Protein AF-A0A936HU11-F1 (afdb_monomer)

Secondary structure (DSSP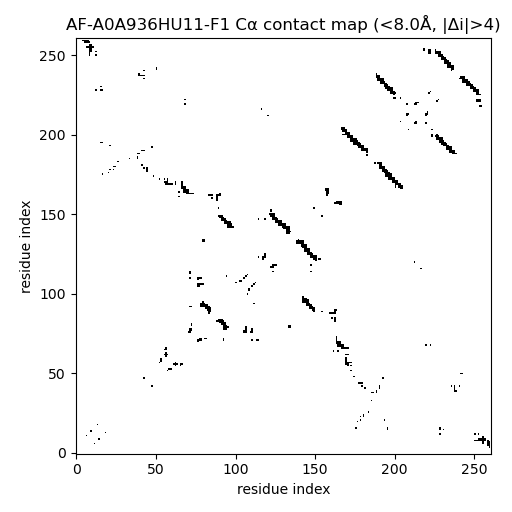, 8-state):
--------HHHHHHHHHHS--PPP------------S--PPPPPHHHHHHHHHHHTTTT-SS--GGGEEE-BTBTTS--SEE--EETTEE-EEEEESSS---TT-HIIIIIHHHHHHHHHTTSEEEEEEEEEEP-GGGTT-EEEEEEEEE-GGGGGGEETTEEEEEE--S-EEEEEEEEEEEPS-TT--EEEEEEEEEEE-SS--GGGG-HHHHHH-HHHHHHHHH-EEEEEEEEEETTTTEEEEEEEEEEETTHHHHHT-

Radius of gyration: 22.93 Å; Cα contacts (8 Å, |Δi|>4): 463; chains: 1; bounding box: 61×42×70 Å

Foldseek 3Di:
DDDPQDLPQQVVVVCLLPPPADPAPPDDDDDDDDDPPDQFDFDDPVLVVVQVCVLQQAPHPDRDQSQFPFAAVPPQRDAQDWPFDLVQTWGKGKHFPPDDDDPPPSNVPPNVVVLVLCVVVLQKDWDWDWQDAGDDVRHPDGGIIIMITGHPVCGVQADRRHNRTRGQPHKDKDWSHKDKHDDPDSPAQKIKMKTKIFIARPDGDPVLVPPVCLVRPVSSVQCHPGNKIKIKMFMARSVVRHTDDIDMDIDRSCPSVVSRD

Sequence (261 aa):
MRVARGGGGWAEYESILKSRPIPPHISQRMPGGIHEQDSLPPPSIDEIKGLLQAQHGVGKADPGPLSCLYLPGAEKLPVDKKLFSQNPPRYSVAVFTNKDRTNHDVVAMKTIPLLNLLEELGILTKSIRTEVPGEGRDSGKMFDALVYTLAPGYLDRTHSRYPYCFSLGEPSVEFIDIQIGEHVQPSYQRSTFRYKLKLTFSNPPSWMRDPLLISRWDELRGVLAHGKACIGQSDFDRKIREERNGRGACRWAFDSYYENR

Mean predicted aligned error: 9.93 Å

Nearest PDB structures (foldseek):
  4wwu-assembly1_C  TM=5.163E-01  e=3.223E-01  Saccharomyces cerevisiae S288C
  6ozh-assembly2_D  TM=4.744E-01  e=2.855E+00  Ciona intestinalis
  4n6o-assembly1_B  TM=4.391E-01  e=4.637E+00  Homo sapiens

pLDDT: mean 80.4, std 18.82, range [25.95, 98.44]

Solvent-accessible surface area (backbone atoms only — not comparable to full-atom values): 15209 Å² total; per-residue (Å²): 134,87,78,86,72,53,70,44,34,45,59,45,38,49,40,64,73,65,45,70,77,79,76,79,83,76,76,82,83,79,95,74,90,76,84,93,75,84,75,71,68,79,85,51,73,66,57,53,49,52,51,52,36,54,73,67,15,37,98,39,98,73,41,59,82,90,39,40,53,70,38,74,59,36,90,95,28,50,53,74,37,75,56,62,41,74,87,70,53,35,44,30,37,31,41,56,72,79,58,92,75,59,101,78,37,58,39,69,75,51,30,49,60,51,52,52,51,36,33,77,70,57,50,27,41,79,46,82,43,71,72,44,72,42,55,80,97,40,50,93,41,68,32,40,24,46,35,41,28,57,19,84,95,42,59,86,55,35,37,84,89,40,43,44,21,34,56,37,48,54,42,43,80,46,80,76,45,77,46,76,46,81,60,96,47,82,87,53,64,47,35,38,37,38,41,32,34,35,39,38,41,88,58,46,52,73,76,74,67,35,66,69,55,38,73,74,35,61,68,61,34,32,44,66,76,58,17,29,42,35,43,36,40,29,34,32,34,48,84,81,72,42,82,39,87,64,51,70,55,72,44,51,37,47,64,15,66,68,62,59,110

Structure (mmCIF, N/CA/C/O backbone):
data_AF-A0A936HU11-F1
#
_entry.id   AF-A0A936HU11-F1
#
loop_
_atom_site.group_PDB
_atom_site.id
_atom_site.type_symbol
_atom_site.label_atom_id
_atom_site.label_alt_id
_atom_site.label_comp_id
_atom_site.label_asym_id
_atom_site.label_entity_id
_atom_site.label_seq_id
_atom_site.pdbx_PDB_ins_code
_atom_site.Cartn_x
_atom_site.Cartn_y
_atom_site.Cartn_z
_atom_site.occupancy
_atom_site.B_iso_or_equiv
_atom_site.auth_seq_id
_atom_site.auth_comp_id
_atom_site.auth_asym_id
_atom_site.auth_atom_id
_atom_site.pdbx_PDB_model_num
ATOM 1 N N . MET A 1 1 ? -33.722 -1.504 -12.910 1.00 30.48 1 MET A N 1
ATOM 2 C CA . MET A 1 1 ? -32.602 -0.857 -13.632 1.00 30.48 1 MET A CA 1
ATOM 3 C C . MET A 1 1 ? -31.307 -1.557 -13.248 1.00 30.48 1 MET A C 1
ATOM 5 O O . MET A 1 1 ? -31.014 -1.643 -12.064 1.00 30.48 1 MET A O 1
ATOM 9 N N . ARG A 1 2 ? -30.591 -2.140 -14.220 1.00 25.95 2 ARG A N 1
ATOM 10 C CA . ARG A 1 2 ? -29.307 -2.827 -13.999 1.00 25.95 2 ARG A CA 1
ATOM 11 C C . ARG A 1 2 ? -28.211 -1.780 -13.804 1.00 25.95 2 ARG A C 1
ATOM 13 O O . ARG A 1 2 ? -27.920 -1.033 -14.730 1.00 25.95 2 ARG A O 1
ATOM 20 N N . VAL A 1 3 ? -27.624 -1.735 -12.614 1.00 26.14 3 VAL A N 1
ATOM 21 C CA . VAL A 1 3 ? -26.405 -0.965 -12.350 1.00 26.14 3 VAL A CA 1
ATOM 22 C C . VAL A 1 3 ? -25.233 -1.755 -12.928 1.00 26.14 3 VAL A C 1
ATOM 24 O O . VAL A 1 3 ? -25.033 -2.915 -12.567 1.00 26.14 3 VAL A O 1
ATOM 27 N N . ALA A 1 4 ? -24.490 -1.147 -13.851 1.00 27.48 4 ALA A N 1
ATOM 28 C CA . ALA A 1 4 ? -23.223 -1.677 -14.336 1.00 27.48 4 ALA A CA 1
ATOM 29 C C . ALA A 1 4 ? -22.232 -1.723 -13.160 1.00 27.48 4 ALA A C 1
ATOM 31 O O . ALA A 1 4 ? -21.773 -0.684 -12.689 1.00 27.48 4 ALA A O 1
ATOM 32 N N . ARG A 1 5 ? -21.954 -2.925 -12.643 1.00 33.44 5 ARG A N 1
ATOM 33 C CA . ARG A 1 5 ? -20.903 -3.157 -11.645 1.00 33.44 5 ARG A CA 1
ATOM 34 C C . ARG A 1 5 ? -19.553 -3.159 -12.363 1.00 33.44 5 ARG A C 1
ATOM 36 O O . ARG A 1 5 ? -19.379 -3.862 -13.358 1.00 33.44 5 ARG A O 1
ATOM 43 N N . GLY A 1 6 ? -18.651 -2.296 -11.905 1.00 36.41 6 GLY A N 1
ATOM 44 C CA . GLY A 1 6 ? -17.354 -2.043 -12.516 1.00 36.41 6 GLY A CA 1
ATOM 45 C C . GLY A 1 6 ? -16.393 -3.210 -12.340 1.00 36.41 6 GLY A C 1
ATOM 46 O O . GLY A 1 6 ? -15.693 -3.285 -11.337 1.00 36.41 6 GLY A O 1
ATOM 47 N N . GLY A 1 7 ? -16.293 -4.050 -13.373 1.00 32.94 7 GLY A N 1
ATOM 48 C CA . GLY A 1 7 ? -15.309 -5.125 -13.556 1.00 32.94 7 GLY A CA 1
ATOM 49 C C . GLY A 1 7 ? -13.846 -4.666 -13.651 1.00 32.94 7 GLY A C 1
ATOM 50 O O . GLY A 1 7 ? -13.124 -5.190 -14.486 1.00 32.94 7 GLY A O 1
ATOM 51 N N . GLY A 1 8 ? -13.425 -3.668 -12.866 1.00 43.38 8 GLY A N 1
ATOM 52 C CA . GLY A 1 8 ? -12.206 -2.876 -13.037 1.00 43.38 8 GLY A CA 1
ATOM 53 C C . GLY A 1 8 ? -10.915 -3.673 -12.903 1.00 43.38 8 GLY A C 1
ATOM 54 O O . GLY A 1 8 ? -10.423 -4.218 -13.874 1.00 43.38 8 GLY A O 1
ATOM 55 N N . GLY A 1 9 ? -10.302 -3.753 -11.730 1.00 48.66 9 GLY A N 1
ATOM 56 C CA . GLY A 1 9 ? -8.859 -4.043 -11.708 1.00 48.66 9 GLY A CA 1
ATOM 57 C C . GLY A 1 9 ? -8.347 -5.467 -12.088 1.00 48.66 9 GLY A C 1
ATOM 58 O O . GLY A 1 9 ? -7.150 -5.560 -12.253 1.00 48.66 9 GLY A O 1
ATOM 59 N N . TRP A 1 10 ? -9.126 -6.573 -12.193 1.00 50.22 10 TRP A N 1
ATOM 60 C CA . TRP A 1 10 ? -8.602 -7.934 -12.519 1.00 50.22 10 TRP A CA 1
ATOM 61 C C . TRP A 1 10 ? -8.689 -8.082 -14.016 1.00 50.22 10 TRP A C 1
ATOM 63 O O . TRP A 1 10 ? -7.715 -8.456 -14.645 1.00 50.22 10 TRP A O 1
ATOM 73 N N . ALA A 1 11 ? -9.828 -7.698 -14.597 1.00 55.94 11 ALA A N 1
ATOM 74 C CA . ALA A 1 11 ? -9.941 -7.542 -16.034 1.00 55.94 11 ALA A CA 1
ATOM 75 C C . ALA A 1 11 ? -9.020 -6.422 -16.541 1.00 55.94 11 ALA A C 1
ATOM 77 O O . ALA A 1 11 ? -8.460 -6.569 -17.614 1.00 55.94 11 ALA A O 1
ATOM 78 N N . GLU A 1 12 ? -8.799 -5.346 -15.780 1.00 57.66 12 GLU A N 1
ATOM 79 C CA . GLU A 1 12 ? -7.833 -4.292 -16.110 1.00 57.66 12 GLU A CA 1
ATOM 80 C C . GLU A 1 12 ? -6.389 -4.742 -15.856 1.00 57.66 12 GLU A C 1
ATOM 82 O O . GLU A 1 12 ? -5.540 -4.430 -16.673 1.00 57.66 12 GLU A O 1
ATOM 87 N N . TYR A 1 13 ? -6.087 -5.524 -14.812 1.00 62.88 13 TYR A N 1
ATOM 88 C CA . TYR A 1 13 ? -4.773 -6.157 -14.605 1.00 62.88 13 TYR A CA 1
ATOM 89 C C . TYR A 1 13 ? -4.449 -7.125 -15.742 1.00 62.88 13 TYR A C 1
ATOM 91 O O . TYR A 1 13 ? -3.426 -6.984 -16.406 1.00 62.88 13 TYR A O 1
ATOM 99 N N . GLU A 1 14 ? -5.360 -8.052 -16.031 1.00 64.88 14 GLU A N 1
ATOM 100 C CA . GLU A 1 14 ? -5.285 -8.963 -17.169 1.00 64.88 14 GLU A CA 1
ATOM 101 C C . GLU A 1 14 ? -5.238 -8.185 -18.481 1.00 64.88 14 GLU A C 1
ATOM 103 O O . GLU A 1 14 ? -4.472 -8.548 -19.356 1.00 64.88 14 GLU A O 1
ATOM 108 N N . SER A 1 15 ? -5.975 -7.083 -18.627 1.00 64.00 15 SER A N 1
ATOM 109 C CA . SER A 1 15 ? -5.881 -6.202 -19.794 1.00 64.00 15 SER A CA 1
ATOM 110 C C . SER A 1 15 ? -4.546 -5.467 -19.842 1.00 64.00 15 SER A C 1
ATOM 112 O O . SER A 1 15 ? -4.042 -5.231 -20.928 1.00 64.00 15 SER A O 1
ATOM 114 N N . ILE A 1 16 ? -3.929 -5.091 -18.726 1.00 64.31 16 ILE A N 1
ATOM 115 C CA . ILE A 1 16 ? -2.594 -4.485 -18.717 1.00 64.31 16 ILE A CA 1
ATOM 116 C C . ILE A 1 16 ? -1.584 -5.533 -19.191 1.00 64.31 16 ILE A C 1
ATOM 118 O O . ILE A 1 16 ? -0.814 -5.241 -20.102 1.00 64.31 16 ILE A O 1
ATOM 122 N N . LEU A 1 17 ? -1.658 -6.762 -18.672 1.00 64.62 17 LEU A N 1
ATOM 123 C CA . LEU A 1 17 ? -0.771 -7.864 -19.052 1.00 64.62 17 LEU A CA 1
ATOM 124 C C . LEU A 1 17 ? -1.006 -8.380 -20.483 1.00 64.62 17 LEU A C 1
ATOM 126 O O . LEU A 1 17 ? -0.048 -8.674 -21.189 1.00 64.62 17 LEU A O 1
ATOM 130 N N . LYS A 1 18 ? -2.266 -8.476 -20.924 1.00 66.62 18 LYS A N 1
ATOM 131 C CA . LYS A 1 18 ? -2.690 -9.014 -22.234 1.00 66.62 18 LYS A CA 1
ATOM 132 C C . LYS A 1 18 ? -2.903 -7.945 -23.297 1.00 66.62 18 LYS A C 1
ATOM 134 O O . LYS A 1 18 ? -3.149 -8.286 -24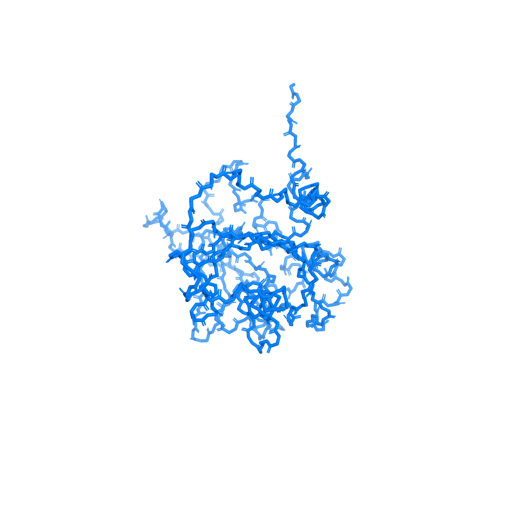.456 1.00 66.62 18 LYS A O 1
ATOM 139 N N . SER A 1 19 ? -2.871 -6.660 -22.939 1.00 57.66 19 SER A N 1
ATOM 140 C CA . SER A 1 19 ? -2.978 -5.589 -23.931 1.00 57.66 19 SER A CA 1
ATOM 141 C C . SER A 1 19 ? -1.866 -5.780 -24.943 1.00 57.66 19 SER A C 1
ATOM 143 O O . SER A 1 19 ? -0.721 -6.050 -24.571 1.00 57.66 19 SER A O 1
ATOM 145 N N . ARG A 1 20 ? -2.232 -5.637 -26.221 1.00 51.41 20 ARG A N 1
ATOM 146 C CA . ARG A 1 20 ? -1.312 -5.769 -27.350 1.00 51.41 20 ARG A CA 1
ATOM 147 C C . ARG A 1 20 ? -0.004 -5.014 -27.063 1.00 51.41 20 ARG A C 1
ATOM 149 O O . ARG A 1 20 ? -0.044 -4.012 -26.326 1.00 51.41 20 ARG A O 1
ATOM 156 N N . PRO A 1 21 ? 1.126 -5.470 -27.642 1.00 54.38 21 PRO A N 1
ATOM 157 C CA . PRO A 1 21 ? 2.349 -4.682 -27.665 1.00 54.38 21 PRO A CA 1
ATOM 158 C C . PRO A 1 21 ? 1.968 -3.250 -27.985 1.00 54.38 21 PRO A C 1
ATOM 160 O O . PRO A 1 21 ? 1.124 -3.011 -28.860 1.00 54.38 21 PRO A O 1
ATOM 163 N N . ILE A 1 22 ? 2.499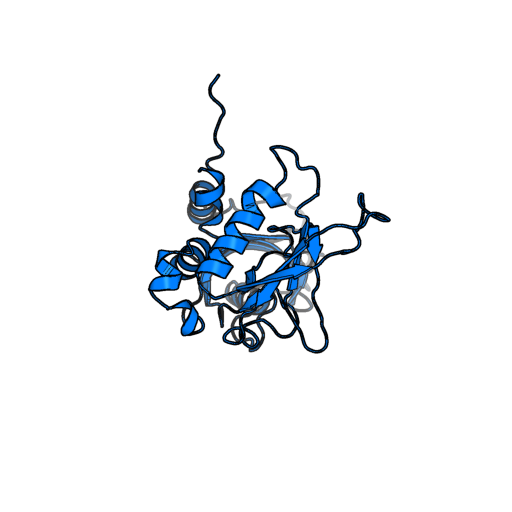 -2.316 -27.206 1.00 54.06 22 ILE A N 1
ATOM 164 C CA . ILE A 1 22 ? 2.225 -0.909 -27.448 1.00 54.06 22 ILE A CA 1
ATOM 165 C C . ILE A 1 22 ? 2.552 -0.646 -28.936 1.00 54.06 22 ILE A C 1
ATOM 167 O O . ILE A 1 22 ? 3.587 -1.103 -29.418 1.00 54.06 22 ILE A O 1
ATOM 171 N N . PRO A 1 23 ? 1.644 -0.065 -29.739 1.00 46.22 23 PRO A N 1
ATOM 172 C CA . PRO A 1 23 ? 1.931 0.110 -31.153 1.00 46.22 23 PRO A CA 1
ATOM 173 C C . PRO A 1 23 ? 3.156 1.026 -31.284 1.00 46.22 23 PRO A C 1
ATOM 175 O O . PRO A 1 23 ? 3.178 2.08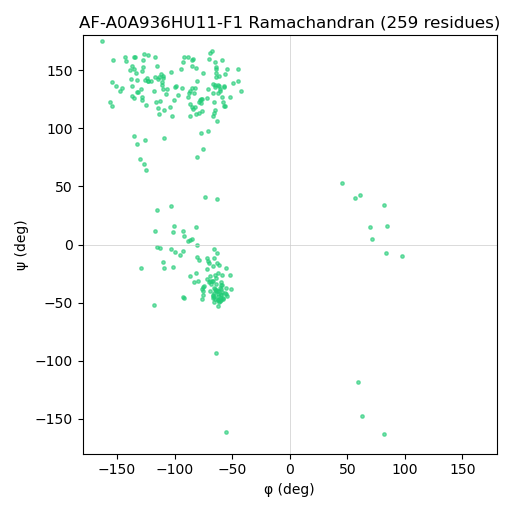0 -30.633 1.00 46.22 23 PRO A O 1
ATOM 178 N N . PRO A 1 24 ? 4.171 0.650 -32.086 1.00 42.84 24 PRO A N 1
ATOM 179 C CA . PRO A 1 24 ? 5.324 1.505 -32.297 1.00 42.84 24 PRO A CA 1
ATOM 180 C C . PRO A 1 24 ? 4.823 2.822 -32.878 1.00 42.84 24 PRO A C 1
ATOM 182 O O . PRO A 1 24 ? 4.091 2.841 -33.871 1.00 42.84 24 PRO A O 1
ATOM 185 N N . HIS A 1 25 ? 5.195 3.936 -32.252 1.00 42.97 25 HIS A N 1
ATOM 186 C CA . HIS A 1 25 ? 4.900 5.245 -32.812 1.00 42.97 25 HIS A CA 1
ATOM 187 C C . HIS A 1 25 ? 5.873 5.482 -33.973 1.00 42.97 25 HIS A C 1
ATOM 189 O O . HIS A 1 25 ? 6.916 6.107 -33.817 1.00 42.97 25 HIS A O 1
ATOM 195 N N . ILE A 1 26 ? 5.557 4.935 -35.149 1.00 39.50 26 ILE A N 1
ATOM 196 C CA . ILE A 1 26 ? 6.278 5.250 -36.382 1.00 39.50 26 ILE A CA 1
ATOM 197 C C . ILE A 1 26 ? 5.783 6.625 -36.826 1.00 39.50 26 ILE A C 1
ATOM 199 O O . ILE A 1 26 ? 4.728 6.752 -37.447 1.00 39.50 26 ILE A O 1
ATOM 203 N N . SER A 1 27 ? 6.517 7.677 -36.464 1.00 39.91 27 SER A N 1
ATOM 204 C CA . SER A 1 27 ? 6.302 8.996 -37.055 1.00 39.91 27 SER A CA 1
ATOM 205 C C . SER A 1 27 ? 6.647 8.907 -38.542 1.00 39.91 27 SER A C 1
ATOM 207 O O . SER A 1 27 ? 7.790 8.629 -38.903 1.00 39.91 27 SER A O 1
ATOM 209 N N . GLN A 1 28 ? 5.655 9.101 -39.413 1.00 36.75 28 GLN A N 1
ATOM 210 C CA . GLN A 1 28 ? 5.864 9.105 -40.860 1.00 36.75 28 GLN A CA 1
ATOM 211 C C . GLN A 1 28 ? 6.838 10.234 -41.252 1.00 36.75 28 GLN A C 1
ATOM 213 O O . GLN A 1 28 ? 6.737 11.361 -40.771 1.00 36.75 28 GLN A O 1
ATOM 218 N N . ARG A 1 29 ? 7.823 9.875 -42.086 1.00 37.12 29 ARG A N 1
ATOM 219 C CA . ARG A 1 29 ? 8.953 10.695 -42.555 1.00 37.12 29 ARG A CA 1
ATOM 220 C C . ARG A 1 29 ? 8.523 11.998 -43.244 1.00 37.12 29 ARG A C 1
ATOM 222 O O . ARG A 1 29 ? 7.616 11.985 -44.069 1.00 37.12 29 ARG A O 1
ATOM 229 N N . MET A 1 30 ? 9.337 13.041 -43.076 1.00 34.44 30 MET A N 1
ATOM 230 C CA . MET A 1 30 ? 9.693 13.951 -44.174 1.00 34.44 30 MET A CA 1
ATOM 231 C C . MET A 1 30 ? 11.198 13.821 -44.468 1.00 34.44 30 MET A C 1
ATOM 233 O O . MET A 1 30 ? 11.972 13.640 -43.526 1.00 34.44 30 MET A O 1
ATOM 237 N N . PRO A 1 31 ? 11.637 13.884 -45.739 1.00 45.97 31 PRO A N 1
ATOM 238 C CA . PRO A 1 31 ? 13.049 13.866 -46.091 1.00 45.97 31 PRO A CA 1
ATOM 239 C C . PRO A 1 31 ? 13.625 15.285 -45.986 1.00 45.97 31 PRO A C 1
ATOM 241 O O . PRO A 1 31 ? 13.223 16.184 -46.717 1.00 45.97 31 PRO A O 1
ATOM 244 N N . GLY A 1 32 ? 14.578 15.487 -45.082 1.00 37.09 32 GLY A N 1
ATOM 245 C CA . GLY A 1 32 ? 15.360 16.718 -44.981 1.00 37.09 32 GLY A CA 1
ATOM 246 C C . GLY A 1 32 ? 16.695 16.399 -44.325 1.00 37.09 32 GLY A C 1
ATOM 247 O O . GLY A 1 32 ? 16.706 15.840 -43.233 1.00 37.09 32 GLY A O 1
ATOM 248 N N . GLY A 1 33 ? 17.789 16.649 -45.049 1.00 48.91 33 GLY A N 1
ATOM 249 C CA . GLY A 1 33 ? 19.136 16.145 -44.770 1.00 48.91 33 GLY A CA 1
ATOM 250 C C . GLY A 1 33 ? 19.674 16.448 -43.370 1.00 48.91 33 GLY A C 1
ATOM 251 O O . GLY A 1 33 ? 19.326 17.453 -42.755 1.00 48.91 33 GLY A O 1
ATOM 252 N N . ILE A 1 34 ? 20.541 15.563 -42.876 1.00 44.00 34 ILE A N 1
ATOM 253 C CA . ILE A 1 34 ? 21.171 15.694 -41.562 1.00 44.00 34 ILE A CA 1
ATOM 254 C C . ILE A 1 34 ? 22.682 15.540 -41.721 1.00 44.00 34 ILE A C 1
ATOM 256 O O . ILE A 1 34 ? 23.165 14.537 -42.242 1.00 44.00 34 ILE A O 1
ATOM 260 N N . HIS A 1 35 ? 23.394 16.562 -41.248 1.00 41.53 35 HIS A N 1
ATOM 261 C CA . HIS A 1 35 ? 24.800 16.506 -40.878 1.00 41.53 35 HIS A CA 1
ATOM 262 C C . HIS A 1 35 ? 25.014 15.424 -39.813 1.00 41.53 35 HIS A C 1
ATOM 264 O O . HIS A 1 35 ? 24.458 15.481 -38.719 1.00 41.53 35 HIS A O 1
ATOM 270 N N . GLU A 1 36 ? 25.832 14.443 -40.156 1.00 45.81 36 GLU A N 1
ATOM 271 C CA . GLU A 1 36 ? 26.233 13.309 -39.334 1.00 45.81 36 GLU A CA 1
ATOM 272 C C . GLU A 1 36 ? 27.354 13.738 -38.372 1.00 45.81 36 GLU A C 1
ATOM 274 O O . GLU A 1 36 ? 28.523 13.474 -38.617 1.00 45.81 36 GLU A O 1
ATOM 279 N N . GLN A 1 37 ? 27.031 14.482 -37.310 1.00 48.47 37 GLN A N 1
ATOM 280 C CA . GLN A 1 37 ? 27.971 14.762 -36.214 1.00 48.47 37 GLN A CA 1
ATOM 281 C C . GLN A 1 37 ? 27.185 15.089 -34.927 1.00 48.47 37 GLN A C 1
ATOM 283 O O . GLN A 1 37 ? 26.354 15.991 -34.915 1.00 48.47 37 GLN A O 1
ATOM 288 N N . ASP A 1 38 ? 27.444 14.314 -33.866 1.00 52.62 38 ASP A N 1
ATOM 289 C CA . ASP A 1 38 ? 26.960 14.451 -32.474 1.00 52.62 38 ASP A CA 1
ATOM 290 C C . ASP A 1 38 ? 25.564 13.922 -32.074 1.00 52.62 38 ASP A C 1
ATOM 292 O O . ASP A 1 38 ? 24.935 14.429 -31.140 1.00 52.62 38 ASP A O 1
ATOM 296 N N . SER A 1 39 ? 25.086 12.820 -32.661 1.00 65.31 39 SER A N 1
ATOM 297 C CA . SER A 1 39 ? 23.949 12.091 -32.072 1.00 65.31 39 SER A CA 1
ATOM 298 C C . SER A 1 39 ? 24.424 11.067 -31.029 1.00 65.31 39 SER A C 1
ATOM 300 O O . SER A 1 39 ? 25.028 10.053 -31.378 1.00 65.31 39 SER A O 1
ATOM 302 N N . LEU A 1 40 ? 24.137 11.306 -29.744 1.00 74.69 40 LEU A N 1
ATOM 303 C CA . LEU A 1 40 ? 24.386 10.337 -28.666 1.00 74.69 40 LEU A CA 1
ATOM 304 C C . LEU A 1 40 ? 23.577 9.044 -28.886 1.00 74.69 40 LEU A C 1
ATOM 306 O O . LEU A 1 40 ? 22.424 9.124 -29.341 1.00 74.69 40 LEU A O 1
ATOM 310 N N . PRO A 1 41 ? 24.124 7.866 -28.517 1.00 81.75 41 PRO A N 1
ATOM 311 C CA . PRO A 1 41 ? 23.468 6.590 -28.772 1.00 81.75 41 PRO A CA 1
ATOM 312 C C . PRO A 1 41 ? 22.139 6.479 -28.007 1.00 81.75 41 PRO A C 1
ATOM 314 O O . PRO A 1 41 ? 22.039 6.961 -26.868 1.00 81.75 41 PRO A O 1
ATOM 317 N N . PRO A 1 42 ? 21.111 5.834 -28.593 1.00 81.31 42 PRO A N 1
ATOM 318 C CA . PRO A 1 42 ? 19.877 5.529 -27.876 1.00 81.31 42 PRO A CA 1
ATOM 319 C C . PRO A 1 42 ? 20.145 4.655 -26.635 1.00 81.31 42 PRO A C 1
ATOM 321 O O . PRO A 1 42 ? 21.197 4.011 -26.542 1.00 81.31 42 PRO A O 1
ATOM 324 N N . PRO A 1 43 ? 19.232 4.644 -25.647 1.00 87.25 43 PRO A N 1
ATOM 325 C CA . PRO A 1 43 ? 19.325 3.700 -24.541 1.00 87.25 43 PRO A CA 1
ATOM 326 C C . PRO A 1 43 ? 19.176 2.260 -25.037 1.00 87.25 43 PRO A C 1
ATOM 328 O O . PRO A 1 43 ? 18.434 1.997 -25.987 1.00 87.25 43 PRO A O 1
ATOM 331 N N . SER A 1 44 ? 19.858 1.324 -24.379 1.00 89.94 44 SER A N 1
ATOM 332 C CA . SER A 1 44 ? 19.626 -0.104 -24.612 1.00 89.94 44 SER A CA 1
ATOM 333 C C . SER A 1 44 ? 18.437 -0.595 -23.782 1.00 89.94 44 SER A C 1
ATOM 335 O O . SER A 1 44 ? 18.070 0.009 -22.774 1.00 89.94 44 SER A O 1
ATOM 337 N N . ILE A 1 45 ? 17.837 -1.725 -24.170 1.00 91.00 45 ILE A N 1
ATOM 338 C CA . ILE A 1 45 ? 16.773 -2.346 -23.365 1.00 91.00 45 ILE A CA 1
ATOM 339 C C . ILE A 1 45 ? 17.281 -2.678 -21.956 1.00 91.00 45 ILE A C 1
ATOM 341 O O . ILE A 1 45 ? 16.559 -2.459 -20.987 1.00 91.00 45 ILE A O 1
ATOM 345 N N . ASP A 1 46 ? 18.510 -3.174 -21.824 1.00 92.75 46 ASP A N 1
ATOM 346 C CA . ASP A 1 46 ? 19.056 -3.579 -20.525 1.00 92.75 46 ASP A CA 1
ATOM 347 C C . ASP A 1 46 ? 19.343 -2.389 -19.607 1.00 92.75 46 ASP A C 1
ATOM 349 O O . ASP A 1 46 ? 19.146 -2.478 -18.398 1.00 92.75 46 ASP A O 1
ATOM 353 N N . GLU A 1 47 ? 19.710 -1.242 -20.171 1.00 91.06 47 GLU A N 1
ATOM 354 C CA . GLU A 1 47 ? 19.836 -0.003 -19.410 1.00 91.06 47 GLU A CA 1
ATOM 355 C C . GLU A 1 47 ? 18.481 0.479 -18.885 1.00 91.06 47 GLU A C 1
ATOM 357 O O . GLU A 1 47 ? 18.357 0.807 -17.705 1.00 91.06 47 GLU A O 1
ATOM 362 N N . ILE A 1 48 ? 17.438 0.446 -19.724 1.00 91.94 48 ILE A N 1
ATOM 363 C CA . ILE A 1 48 ? 16.073 0.766 -19.286 1.00 91.94 48 ILE A CA 1
ATOM 364 C C . ILE A 1 48 ? 15.599 -0.221 -18.212 1.00 91.94 48 ILE A C 1
ATOM 366 O O . ILE A 1 48 ? 14.992 0.195 -17.225 1.00 91.94 48 ILE A O 1
ATOM 370 N N . LYS A 1 49 ? 15.910 -1.517 -18.344 1.00 94.12 49 LYS A N 1
ATOM 371 C CA . LYS A 1 49 ? 15.618 -2.509 -17.298 1.00 94.12 49 LYS A CA 1
ATOM 372 C C . LYS A 1 49 ? 16.320 -2.169 -15.985 1.00 94.12 49 LYS A C 1
ATOM 374 O O . LYS A 1 49 ? 15.666 -2.198 -14.946 1.00 94.12 49 LYS A O 1
ATOM 379 N N . GLY A 1 50 ? 17.605 -1.817 -16.028 1.00 92.00 50 GLY A N 1
ATOM 380 C CA . GLY A 1 50 ? 18.372 -1.427 -14.843 1.00 92.00 50 GLY A CA 1
ATOM 381 C C . GLY A 1 50 ? 17.781 -0.202 -14.141 1.00 92.00 50 GLY A C 1
ATOM 382 O O . GLY A 1 50 ? 17.606 -0.212 -12.921 1.00 92.00 50 GLY A O 1
ATOM 383 N N . LEU A 1 51 ? 17.382 0.818 -14.909 1.00 90.75 51 LEU A N 1
ATOM 384 C CA . LEU A 1 51 ? 16.693 1.996 -14.376 1.00 90.75 51 LEU A CA 1
ATOM 385 C C . LEU A 1 51 ? 15.358 1.635 -13.714 1.00 90.75 51 LEU A C 1
ATOM 387 O O . LEU A 1 51 ? 15.118 2.017 -12.568 1.00 90.75 51 LEU A O 1
ATOM 391 N N . LEU A 1 52 ? 14.514 0.857 -14.397 1.00 91.44 52 LEU A N 1
ATOM 392 C CA . LEU A 1 52 ? 13.208 0.440 -13.880 1.00 91.44 52 LEU A CA 1
ATOM 393 C C . LEU A 1 52 ? 13.339 -0.440 -12.626 1.00 91.44 52 LEU A C 1
ATOM 395 O O . LEU A 1 52 ? 12.590 -0.269 -11.664 1.00 91.44 52 LEU A O 1
ATOM 399 N N . GLN A 1 53 ? 14.322 -1.342 -12.585 1.00 92.06 53 GLN A N 1
ATOM 400 C CA . GLN A 1 53 ? 14.641 -2.132 -11.392 1.00 92.06 53 GLN A CA 1
ATOM 401 C C . GLN A 1 53 ? 15.021 -1.233 -10.209 1.00 92.06 53 GLN A C 1
ATOM 403 O O . GLN A 1 53 ? 14.459 -1.373 -9.119 1.00 92.06 53 GLN A O 1
ATOM 408 N N . ALA A 1 54 ? 15.912 -0.261 -10.423 1.00 88.56 54 ALA A N 1
ATOM 409 C CA . ALA A 1 54 ? 16.325 0.677 -9.383 1.00 88.56 54 ALA A CA 1
ATOM 410 C C . ALA A 1 54 ? 15.172 1.584 -8.906 1.00 88.56 54 ALA A C 1
ATOM 412 O O . ALA A 1 54 ? 15.061 1.863 -7.703 1.00 88.56 54 ALA A O 1
ATOM 413 N N . GLN A 1 55 ? 14.301 2.026 -9.819 1.00 86.94 55 GLN A N 1
ATOM 414 C CA . GLN A 1 55 ? 13.105 2.824 -9.523 1.00 86.94 55 GLN A CA 1
ATOM 415 C C . GLN A 1 55 ? 12.119 2.054 -8.639 1.00 86.94 55 GLN A C 1
ATOM 417 O O . GLN A 1 55 ? 11.564 2.615 -7.693 1.00 86.94 55 GLN A O 1
ATOM 422 N N . HIS A 1 56 ? 11.951 0.756 -8.898 1.00 87.94 56 HIS A N 1
ATOM 423 C CA . HIS A 1 56 ? 11.071 -0.117 -8.124 1.00 87.94 56 HIS A CA 1
ATOM 424 C C . HIS A 1 56 ? 11.725 -0.741 -6.888 1.00 87.94 56 HIS A C 1
ATOM 426 O O . HIS A 1 56 ? 11.068 -1.490 -6.174 1.00 87.94 56 HIS A O 1
ATOM 432 N N . GLY A 1 57 ? 12.974 -0.385 -6.578 1.00 85.75 57 GLY A N 1
ATOM 433 C CA . GLY A 1 57 ? 13.627 -0.753 -5.322 1.00 85.75 57 GLY A CA 1
ATOM 434 C C . GLY A 1 57 ? 14.276 -2.136 -5.300 1.00 85.75 57 GLY A C 1
ATOM 435 O O . GLY A 1 57 ? 14.602 -2.620 -4.220 1.00 85.75 57 GLY A O 1
ATOM 436 N N . VAL A 1 58 ? 14.501 -2.757 -6.458 1.00 86.12 58 VAL A N 1
ATOM 437 C CA . VAL A 1 58 ? 15.279 -4.004 -6.550 1.00 86.12 58 VAL A CA 1
ATOM 438 C C . VAL A 1 58 ? 16.699 -3.757 -6.029 1.00 86.12 58 VAL A C 1
ATOM 440 O O . VAL A 1 58 ? 17.309 -2.739 -6.365 1.00 86.12 58 VAL A O 1
ATOM 443 N N . GLY A 1 59 ? 17.220 -4.653 -5.187 1.00 80.69 59 GLY A N 1
ATOM 444 C CA . GLY A 1 59 ? 18.552 -4.540 -4.590 1.00 80.69 59 GLY A CA 1
ATOM 445 C C . GLY A 1 59 ? 18.700 -3.444 -3.529 1.00 80.69 59 GLY A C 1
ATOM 446 O O . GLY A 1 59 ? 19.811 -3.202 -3.056 1.00 80.69 59 GLY A O 1
ATOM 447 N N . LYS A 1 60 ? 17.618 -2.748 -3.146 1.00 75.88 60 LYS A N 1
ATOM 448 C CA . LYS A 1 60 ? 17.659 -1.729 -2.087 1.00 75.88 60 LYS A CA 1
ATOM 449 C C . LYS A 1 60 ? 17.281 -2.346 -0.746 1.00 75.88 60 LYS A C 1
ATOM 451 O O . LYS A 1 60 ? 16.265 -3.020 -0.636 1.00 75.88 60 LYS A O 1
ATOM 456 N N . ALA A 1 61 ? 18.057 -2.025 0.290 1.00 64.31 61 ALA A N 1
ATOM 457 C CA . ALA A 1 61 ? 17.743 -2.404 1.671 1.00 64.31 61 ALA A CA 1
ATOM 458 C C . ALA A 1 61 ? 16.458 -1.729 2.194 1.00 64.31 61 ALA A C 1
ATOM 460 O O . ALA A 1 61 ? 15.794 -2.265 3.075 1.00 64.31 61 ALA A O 1
ATOM 461 N N . ASP A 1 62 ? 16.111 -0.565 1.635 1.00 66.38 62 ASP A N 1
ATOM 462 C CA . ASP A 1 62 ? 14.897 0.193 1.946 1.00 66.38 62 ASP A CA 1
ATOM 463 C C . ASP A 1 62 ? 14.183 0.568 0.633 1.00 66.38 62 ASP A C 1
ATOM 465 O O . ASP A 1 62 ? 14.294 1.707 0.155 1.00 66.38 62 ASP A O 1
ATOM 469 N N . PRO A 1 63 ? 13.536 -0.403 -0.045 1.00 61.31 63 PRO A N 1
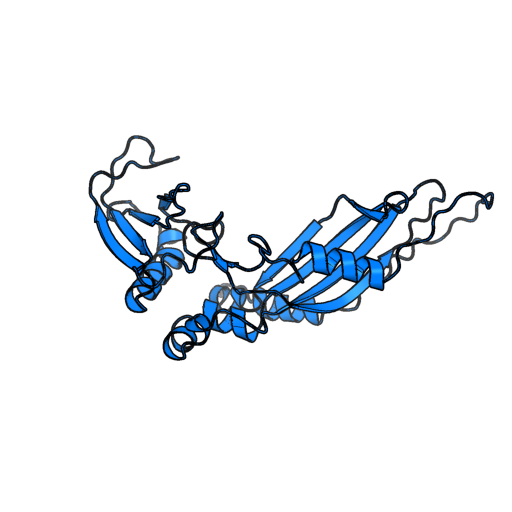ATOM 470 C CA . PRO A 1 63 ? 12.707 -0.101 -1.196 1.00 61.31 63 PRO A CA 1
ATOM 471 C C . PRO A 1 63 ? 11.535 0.692 -0.630 1.00 61.31 63 PRO A C 1
ATOM 473 O O . PRO A 1 63 ? 10.771 0.142 0.153 1.00 61.31 63 PRO A O 1
ATOM 476 N N . GLY A 1 64 ? 11.458 1.991 -0.937 1.00 63.22 64 GLY A N 1
ATOM 477 C CA . GLY A 1 64 ? 10.498 2.918 -0.328 1.00 63.22 64 GLY A CA 1
ATOM 478 C C . GLY A 1 64 ? 9.025 2.484 -0.454 1.00 63.22 64 GLY A C 1
ATOM 479 O O . GLY A 1 64 ? 8.705 1.339 -0.765 1.00 63.22 64 GLY A O 1
ATOM 480 N N . PRO A 1 65 ? 8.045 3.386 -0.294 1.00 62.97 65 PRO A N 1
ATOM 481 C CA . PRO A 1 65 ? 6.667 2.983 -0.014 1.00 62.97 65 PRO A CA 1
ATOM 482 C C . PRO A 1 65 ? 5.978 2.156 -1.124 1.00 62.97 65 PRO A C 1
ATOM 484 O O . PRO A 1 65 ? 4.874 1.655 -0.929 1.00 62.97 65 PRO A O 1
ATOM 487 N N . LEU A 1 66 ? 6.606 1.986 -2.289 1.00 67.50 66 LEU A N 1
ATOM 488 C CA . LEU A 1 66 ? 6.162 1.142 -3.395 1.00 67.50 66 LEU A CA 1
ATOM 489 C C . LEU A 1 66 ? 6.071 -0.356 -3.037 1.00 67.50 66 LEU A C 1
ATOM 491 O O . LEU A 1 66 ? 5.250 -1.051 -3.640 1.00 67.50 66 LEU A O 1
ATOM 495 N N . SER A 1 67 ? 6.808 -0.840 -2.034 1.00 80.69 67 SER A N 1
ATOM 496 C CA . SER A 1 67 ? 6.809 -2.250 -1.589 1.00 80.69 67 SER A CA 1
ATOM 497 C C . SER A 1 67 ? 6.014 -2.479 -0.296 1.00 80.69 67 SER A C 1
ATOM 499 O O . SER A 1 67 ? 6.370 -3.317 0.527 1.00 80.69 67 SER A O 1
ATOM 501 N N . CYS A 1 68 ? 4.936 -1.719 -0.095 1.00 87.19 68 CYS A N 1
ATOM 502 C CA . CYS A 1 68 ? 4.144 -1.750 1.135 1.00 87.19 68 CYS A CA 1
ATOM 503 C C . 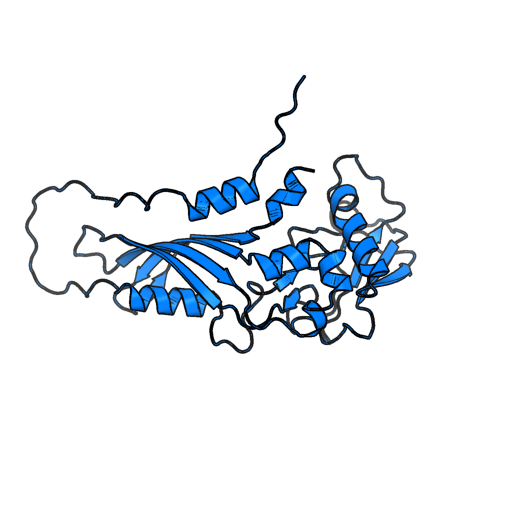CYS A 1 68 ? 2.799 -2.441 0.966 1.00 87.19 68 CYS A C 1
ATOM 505 O O . CYS A 1 68 ? 2.044 -2.053 0.080 1.00 87.19 68 CYS A O 1
ATOM 507 N N . LEU A 1 69 ? 2.430 -3.325 1.891 1.00 90.19 69 LEU A N 1
ATOM 508 C CA . LEU A 1 69 ? 1.027 -3.570 2.217 1.00 90.19 69 LEU A CA 1
ATOM 509 C C . LEU A 1 69 ? 0.552 -2.429 3.124 1.00 90.19 69 LEU A C 1
ATOM 511 O O . LEU A 1 69 ? 1.061 -2.248 4.233 1.00 90.19 69 LEU A O 1
ATOM 515 N N . TYR A 1 70 ? -0.368 -1.610 2.621 1.00 90.19 70 TYR A N 1
ATOM 516 C CA . TYR A 1 70 ? -0.803 -0.408 3.324 1.00 90.19 70 TYR A CA 1
ATOM 517 C C . TYR A 1 70 ? -1.863 -0.710 4.376 1.00 90.19 70 TYR A C 1
ATOM 519 O O . TYR A 1 70 ? -2.856 -1.381 4.108 1.00 90.19 70 TYR A O 1
ATOM 527 N N . LEU A 1 71 ? -1.672 -0.124 5.551 1.00 93.12 71 LEU A N 1
ATOM 528 C CA . LEU A 1 71 ? -2.668 -0.050 6.605 1.00 93.12 71 LEU A CA 1
ATOM 529 C C . LEU A 1 71 ? -3.609 1.150 6.389 1.00 93.12 71 LEU A C 1
ATOM 531 O O . LEU A 1 71 ? -3.235 2.130 5.728 1.00 93.12 71 LEU A O 1
ATOM 535 N N . PRO A 1 72 ? -4.811 1.122 6.992 1.00 94.75 72 PRO A N 1
ATOM 536 C CA . PRO A 1 72 ? -5.687 2.285 7.094 1.00 94.75 72 PRO A CA 1
ATOM 537 C C . PRO A 1 72 ? -4.960 3.569 7.513 1.00 94.75 72 PRO A C 1
ATOM 539 O O . PRO A 1 72 ? -4.074 3.549 8.361 1.00 94.75 72 PRO A O 1
ATOM 542 N N . GLY A 1 73 ? -5.324 4.699 6.915 1.00 90.06 73 GLY A N 1
ATOM 543 C CA . GLY A 1 73 ? -4.628 5.984 7.023 1.00 90.06 73 GLY A CA 1
ATOM 544 C C . GLY A 1 73 ? -3.670 6.281 5.860 1.00 90.06 73 GLY A C 1
ATOM 545 O O . GLY A 1 73 ? -3.236 7.430 5.710 1.00 90.06 73 GLY A O 1
ATOM 546 N N . ALA A 1 74 ? -3.402 5.299 4.994 1.00 87.00 74 ALA A N 1
ATOM 547 C CA . ALA A 1 74 ? -2.878 5.527 3.646 1.00 87.00 74 ALA A CA 1
ATOM 548 C C . ALA A 1 74 ? -3.928 6.201 2.733 1.00 87.00 74 ALA A C 1
ATOM 550 O O . ALA A 1 74 ? -5.116 6.218 3.045 1.00 87.00 74 ALA A O 1
ATOM 551 N N . GLU A 1 75 ? -3.506 6.754 1.591 1.00 79.62 75 GLU A N 1
ATOM 552 C CA . GLU A 1 75 ? -4.361 7.560 0.696 1.00 79.62 75 GLU A CA 1
ATOM 553 C C . GLU A 1 75 ? -5.645 6.839 0.244 1.00 79.62 75 GLU A C 1
ATOM 555 O O . GLU A 1 75 ? -6.726 7.419 0.289 1.00 79.62 75 GLU A O 1
ATOM 560 N N . LYS A 1 76 ? -5.548 5.553 -0.119 1.00 82.19 76 LYS A N 1
ATOM 561 C CA . LYS A 1 76 ? -6.695 4.746 -0.580 1.00 82.19 76 LYS A CA 1
ATOM 562 C C . LYS A 1 76 ? -7.581 4.192 0.544 1.00 82.19 76 LYS A C 1
ATOM 564 O O . LYS A 1 76 ? -8.649 3.657 0.259 1.00 82.19 76 LYS A O 1
ATOM 569 N N . LEU A 1 77 ? -7.142 4.290 1.798 1.00 89.00 77 LEU A N 1
ATOM 570 C CA . LEU A 1 77 ? -7.846 3.774 2.973 1.00 89.00 77 LEU A CA 1
ATOM 571 C C . LEU A 1 77 ? -7.996 4.906 3.996 1.00 89.00 77 LEU A C 1
ATOM 573 O O . LEU A 1 77 ? -7.318 4.897 5.026 1.00 89.00 77 LEU A O 1
ATOM 577 N N . PRO A 1 78 ? -8.821 5.928 3.708 1.00 92.88 78 PRO A N 1
ATOM 578 C CA . PRO A 1 78 ? -8.943 7.087 4.579 1.00 92.88 78 PRO A CA 1
ATOM 579 C C . PRO A 1 78 ? -9.518 6.696 5.942 1.00 92.88 78 PRO A C 1
ATOM 581 O O . PRO A 1 78 ? -10.310 5.764 6.058 1.00 92.88 78 PRO A O 1
ATOM 584 N N . VAL A 1 79 ? -9.136 7.449 6.967 1.00 95.12 79 VAL A N 1
ATOM 585 C CA . VAL A 1 79 ? -9.659 7.380 8.340 1.00 95.12 79 VAL A CA 1
ATOM 586 C C . VAL A 1 79 ? -10.100 8.782 8.746 1.00 95.12 79 VAL A C 1
ATOM 588 O O . VAL A 1 79 ? -9.680 9.749 8.108 1.00 95.12 79 VAL A O 1
ATOM 591 N N . ASP A 1 80 ? -10.898 8.918 9.806 1.00 95.38 80 ASP A N 1
ATOM 592 C CA . ASP A 1 80 ? -11.298 10.255 10.267 1.00 95.38 80 ASP A CA 1
ATOM 593 C C . ASP A 1 80 ? -10.109 11.054 10.792 1.00 95.38 80 ASP A C 1
ATOM 595 O O . ASP A 1 80 ? -10.027 12.258 10.556 1.00 95.38 80 ASP A O 1
ATOM 599 N N . LYS A 1 81 ? -9.173 10.385 11.478 1.00 95.62 81 LYS A N 1
ATOM 600 C CA . LYS A 1 81 ? -7.966 11.034 11.985 1.00 95.62 81 LYS A CA 1
ATOM 601 C C . LYS A 1 81 ? -6.770 10.093 11.992 1.00 95.62 81 LYS A C 1
ATOM 603 O O . LYS A 1 81 ? -6.833 8.964 12.482 1.00 95.62 81 LYS A O 1
ATOM 608 N N . LYS A 1 82 ? -5.650 10.584 11.463 1.00 95.06 82 LYS A N 1
ATOM 609 C CA . LYS A 1 82 ? -4.349 9.910 11.533 1.00 95.06 82 LYS A CA 1
ATOM 610 C C . LYS A 1 82 ? -3.668 10.350 12.824 1.00 95.06 82 LYS A C 1
ATOM 612 O O . LYS A 1 82 ? -3.537 11.542 13.071 1.00 95.06 82 LYS A O 1
ATOM 617 N N . LEU A 1 83 ? -3.234 9.398 13.639 1.00 94.12 83 LEU A N 1
ATOM 618 C CA . LEU A 1 83 ? -2.565 9.644 14.920 1.00 94.12 83 LEU A CA 1
ATOM 619 C C . LEU A 1 83 ? -1.114 9.140 14.888 1.00 94.12 83 LEU A C 1
ATOM 621 O O . LEU A 1 83 ? -0.567 8.711 15.902 1.00 94.12 83 LEU A O 1
ATOM 625 N N . PHE A 1 84 ? -0.494 9.150 13.706 1.00 91.19 84 PHE A N 1
ATOM 626 C CA . PHE A 1 84 ? 0.872 8.675 13.524 1.00 91.19 84 PHE A CA 1
ATOM 627 C C . PHE A 1 84 ? 1.863 9.513 14.338 1.00 91.19 84 PHE A C 1
ATOM 629 O O . PHE A 1 84 ? 1.807 10.740 14.316 1.00 91.19 84 PHE A O 1
ATOM 636 N N . SER A 1 85 ? 2.816 8.848 14.990 1.00 85.31 85 SER A N 1
ATOM 637 C CA . SER A 1 85 ? 4.034 9.494 15.495 1.00 85.31 85 SER A CA 1
ATOM 638 C C . SER A 1 85 ? 5.198 9.151 14.574 1.00 85.31 85 SER A C 1
ATOM 640 O O . SER A 1 85 ? 5.210 8.060 14.004 1.00 85.31 85 SER A O 1
ATOM 642 N N . GLN A 1 86 ? 6.165 10.059 14.424 1.00 77.75 86 GLN A N 1
ATOM 643 C CA . GLN A 1 86 ? 7.389 9.808 13.653 1.00 77.75 86 GLN A CA 1
ATOM 644 C C . GLN A 1 86 ? 8.612 9.498 14.528 1.00 77.75 86 GLN A C 1
ATOM 646 O O . GLN A 1 86 ? 9.540 8.875 14.032 1.00 77.75 86 GLN A O 1
ATOM 651 N N . ASN A 1 87 ? 8.608 9.857 15.819 1.00 79.69 87 ASN A N 1
ATOM 652 C CA . ASN A 1 87 ? 9.758 9.686 16.716 1.00 79.69 87 ASN A CA 1
ATOM 653 C C . ASN A 1 87 ? 9.337 9.116 18.090 1.00 79.69 87 ASN A C 1
ATOM 655 O O . ASN A 1 87 ? 8.971 9.887 18.978 1.00 79.69 87 ASN A O 1
ATOM 659 N N . PRO A 1 88 ? 9.383 7.783 18.295 1.00 78.62 88 PRO A N 1
ATOM 660 C CA . PRO A 1 88 ? 9.596 6.752 17.274 1.00 78.62 88 PRO A CA 1
ATOM 661 C C . PRO A 1 88 ? 8.377 6.612 16.336 1.00 78.62 88 PRO A C 1
ATOM 663 O O . PRO A 1 88 ? 7.271 7.015 16.723 1.00 78.62 88 PRO A O 1
ATOM 666 N N . PRO A 1 89 ? 8.546 6.031 15.132 1.00 82.00 89 PRO A N 1
ATOM 667 C CA . PRO A 1 89 ? 7.445 5.737 14.223 1.00 82.00 89 PRO A CA 1
ATOM 668 C C . PRO A 1 89 ? 6.402 4.860 14.913 1.00 82.00 89 PRO A C 1
ATOM 670 O O . PRO A 1 89 ? 6.707 3.757 15.358 1.00 82.00 89 PRO A O 1
ATOM 673 N N . ARG A 1 90 ? 5.168 5.352 15.038 1.00 89.50 90 ARG A N 1
ATOM 674 C CA . ARG A 1 90 ? 4.064 4.588 15.630 1.00 89.50 90 ARG A CA 1
ATOM 675 C C . ARG A 1 90 ? 2.818 4.735 14.792 1.00 89.50 90 ARG A C 1
ATOM 677 O O . ARG A 1 90 ? 2.365 5.848 14.522 1.00 89.50 90 ARG A O 1
ATOM 684 N N . TYR A 1 91 ? 2.260 3.596 14.413 1.00 95.62 91 TYR A N 1
ATOM 685 C CA . TYR A 1 91 ? 0.968 3.537 13.761 1.00 95.62 91 TYR A CA 1
ATOM 686 C C . TYR A 1 91 ? -0.152 3.729 14.780 1.00 95.62 91 TYR A C 1
ATOM 688 O O . TYR A 1 91 ? -0.257 2.986 15.759 1.00 95.62 91 TYR A O 1
ATOM 696 N N . SER A 1 92 ? -1.011 4.704 14.513 1.00 96.19 92 SER A N 1
ATOM 697 C CA . SER A 1 92 ? -2.284 4.857 15.193 1.00 96.19 92 SER A CA 1
ATOM 698 C C . SER A 1 92 ? -3.255 5.613 14.296 1.00 96.19 92 SER A C 1
ATOM 700 O O . SER A 1 92 ? -2.874 6.572 13.618 1.00 96.19 92 SER A O 1
ATOM 702 N N . VAL A 1 93 ? -4.511 5.183 14.292 1.00 97.69 93 VAL A N 1
ATOM 703 C CA . VAL A 1 93 ? -5.610 5.856 13.597 1.00 97.69 93 VAL A CA 1
ATOM 704 C C . VAL A 1 93 ? -6.848 5.876 14.478 1.00 97.69 93 VAL A C 1
ATOM 706 O O . VAL A 1 93 ? -7.020 5.011 15.335 1.00 97.69 93 VAL A O 1
ATOM 709 N N . ALA A 1 94 ? -7.711 6.860 14.256 1.00 97.56 94 ALA A N 1
ATOM 710 C CA . ALA A 1 94 ? -8.975 6.992 14.957 1.00 97.56 94 ALA A CA 1
ATOM 711 C C . ALA A 1 94 ? -10.150 7.023 13.978 1.00 97.56 94 ALA A C 1
ATOM 713 O O . ALA A 1 94 ? -10.089 7.652 12.915 1.00 97.56 94 ALA A O 1
ATOM 714 N N . VAL A 1 95 ? -11.224 6.353 14.387 1.00 97.50 95 VAL A N 1
ATOM 715 C CA . VAL A 1 95 ? -12.535 6.376 13.743 1.00 97.50 95 VAL A CA 1
ATOM 716 C C . VAL A 1 95 ? -13.524 6.980 14.725 1.00 97.50 95 VAL A C 1
ATOM 718 O O . VAL A 1 95 ? -13.680 6.468 15.833 1.00 97.50 95 VAL A O 1
ATOM 721 N N . PHE A 1 96 ? -14.194 8.055 14.323 1.00 96.88 96 PHE A N 1
ATOM 722 C CA . PHE A 1 96 ? -15.166 8.739 15.172 1.00 96.88 96 PHE A CA 1
ATOM 723 C C . PHE A 1 96 ? -16.470 7.939 15.236 1.00 96.88 96 PHE A C 1
ATOM 725 O O . PHE A 1 96 ? -17.049 7.600 14.198 1.00 96.88 96 PHE A O 1
ATOM 732 N N . THR A 1 97 ? -16.917 7.607 16.446 1.00 94.31 97 THR A N 1
ATOM 733 C CA . THR A 1 97 ? -18.094 6.755 16.687 1.00 94.31 97 THR A CA 1
ATOM 734 C C . THR A 1 97 ? -19.397 7.537 16.622 1.00 94.31 97 THR A C 1
ATOM 736 O O . THR A 1 97 ? -20.407 7.005 16.177 1.00 94.31 97 THR A O 1
ATOM 739 N N . ASN A 1 98 ? -19.363 8.805 17.022 1.00 90.44 98 ASN A N 1
ATOM 740 C CA . ASN A 1 98 ? -20.505 9.717 17.071 1.00 90.44 98 ASN A CA 1
ATOM 741 C C . ASN A 1 98 ? -20.557 10.689 15.879 1.00 90.44 98 ASN A C 1
ATOM 743 O O . ASN A 1 98 ? -21.244 11.706 15.931 1.00 90.44 98 ASN A O 1
ATOM 747 N N . LYS A 1 99 ? -19.807 10.407 14.810 1.00 92.25 99 LYS A N 1
ATOM 748 C CA . LYS A 1 99 ? -19.845 11.196 13.578 1.00 92.25 99 LYS A CA 1
ATOM 749 C C . LYS A 1 99 ? -21.007 10.744 12.700 1.00 92.25 99 LYS A C 1
ATOM 751 O O . LYS A 1 99 ? -21.115 9.558 12.399 1.00 92.25 99 LYS A O 1
ATOM 756 N N . ASP A 1 100 ? -21.807 11.693 12.222 1.00 90.56 100 ASP A N 1
ATOM 757 C CA . ASP A 1 100 ? -22.842 11.423 11.224 1.00 90.56 100 ASP A CA 1
ATOM 758 C C . ASP A 1 100 ? -22.206 10.991 9.899 1.00 90.56 100 ASP A C 1
ATOM 760 O O . ASP A 1 100 ? -21.394 11.714 9.309 1.00 90.56 100 ASP A O 1
ATOM 764 N N . ARG A 1 101 ? -22.577 9.801 9.418 1.00 90.88 101 ARG A N 1
ATOM 765 C CA . ARG A 1 101 ? -22.039 9.219 8.182 1.00 90.88 101 ARG A CA 1
ATOM 766 C C . ARG A 1 101 ? -23.122 9.045 7.140 1.00 90.88 101 ARG A C 1
ATOM 768 O O . ARG A 1 101 ? -24.254 8.685 7.441 1.00 90.88 101 ARG A O 1
ATOM 775 N N . THR A 1 102 ? -22.741 9.260 5.887 1.00 89.25 102 THR A N 1
ATOM 776 C CA . THR A 1 102 ? -23.604 8.946 4.744 1.00 89.25 102 THR A CA 1
ATOM 777 C C . THR A 1 102 ? -23.396 7.500 4.303 1.00 89.25 102 THR A C 1
ATOM 779 O O . THR A 1 102 ? -22.347 6.907 4.551 1.00 89.25 102 THR A O 1
ATOM 782 N N . ASN A 1 103 ? -24.351 6.959 3.547 1.00 85.00 103 ASN A N 1
ATOM 783 C CA . ASN A 1 103 ? -24.272 5.606 2.981 1.00 85.00 103 ASN A CA 1
ATOM 784 C C . ASN A 1 103 ? -23.156 5.425 1.933 1.00 85.00 103 ASN A C 1
ATOM 786 O O . ASN A 1 103 ? -22.983 4.325 1.420 1.00 85.00 103 ASN A O 1
ATOM 790 N N . HIS A 1 104 ? -22.432 6.492 1.586 1.00 88.38 104 HIS A N 1
ATOM 791 C CA . HIS A 1 104 ? -21.303 6.483 0.654 1.00 88.38 104 HIS A CA 1
ATOM 792 C C . HIS A 1 104 ? -19.984 6.890 1.329 1.00 88.38 104 HIS A C 1
ATOM 794 O O . HIS A 1 104 ? -18.996 7.159 0.645 1.00 88.38 104 HIS A O 1
ATOM 800 N N . ASP A 1 105 ? -19.955 6.965 2.664 1.00 90.38 105 ASP A N 1
ATOM 801 C CA . ASP A 1 105 ? -18.733 7.244 3.412 1.00 90.38 105 ASP A CA 1
ATOM 802 C C . ASP A 1 105 ? -17.737 6.085 3.237 1.00 90.38 105 ASP A C 1
ATOM 804 O O . ASP A 1 105 ? -17.946 4.967 3.713 1.00 90.38 105 ASP A O 1
ATOM 808 N N . VAL A 1 106 ? -16.624 6.368 2.554 1.00 91.06 106 VAL A N 1
ATOM 809 C CA . VAL A 1 106 ? -15.549 5.402 2.286 1.00 91.06 106 VAL A CA 1
ATOM 810 C C . VAL A 1 106 ? -14.953 4.849 3.583 1.00 91.06 106 VAL A C 1
ATOM 812 O O . VAL A 1 106 ? -14.606 3.668 3.630 1.00 91.06 106 VAL A O 1
ATOM 815 N N . VAL A 1 107 ? -14.867 5.661 4.643 1.00 93.19 107 VAL A N 1
ATOM 816 C CA . VAL A 1 107 ? -14.378 5.209 5.952 1.00 93.19 107 VAL A CA 1
ATOM 817 C C . VAL A 1 107 ? -15.306 4.124 6.491 1.00 93.19 107 VAL A C 1
ATOM 819 O O . VAL A 1 107 ? -14.829 3.057 6.871 1.00 93.19 107 VAL A O 1
ATOM 822 N N . ALA A 1 108 ? -16.623 4.349 6.453 1.00 92.75 108 ALA A N 1
ATOM 823 C CA . ALA A 1 108 ? -17.610 3.382 6.930 1.00 92.75 108 ALA A CA 1
ATOM 824 C C . ALA A 1 108 ? -17.651 2.104 6.091 1.00 92.75 108 ALA A C 1
ATOM 826 O O . ALA A 1 108 ? -17.686 1.006 6.637 1.00 92.75 108 ALA A O 1
ATOM 827 N N . MET A 1 109 ? -17.652 2.247 4.766 1.00 89.81 109 MET A N 1
ATOM 828 C CA . MET A 1 109 ? -17.862 1.122 3.856 1.00 89.81 109 MET A CA 1
ATOM 829 C C . MET A 1 109 ? -16.615 0.262 3.646 1.00 89.81 109 MET A C 1
ATOM 831 O O . MET A 1 109 ? -16.749 -0.930 3.384 1.00 89.81 109 MET A O 1
ATOM 835 N N . LYS A 1 110 ? -15.414 0.852 3.704 1.00 89.00 110 LYS A N 1
ATOM 836 C CA . LYS A 1 110 ? -14.156 0.153 3.394 1.00 89.00 110 LYS A CA 1
ATOM 837 C C . LYS A 1 110 ? -13.218 0.083 4.588 1.00 89.00 110 LYS A C 1
ATOM 839 O O . LYS A 1 110 ? -12.754 -0.996 4.945 1.00 89.00 110 LYS A O 1
ATOM 844 N N . THR A 1 111 ? -12.936 1.221 5.217 1.00 93.19 111 THR A N 1
ATOM 845 C CA . THR A 1 111 ? -11.858 1.287 6.206 1.00 93.19 111 THR A CA 1
ATOM 846 C C . THR A 1 111 ? -12.227 0.654 7.549 1.00 93.19 111 THR A C 1
ATOM 848 O O . THR A 1 111 ? -11.414 -0.081 8.103 1.00 93.19 111 THR A O 1
ATOM 851 N N . ILE A 1 112 ? -13.433 0.895 8.074 1.00 95.25 112 ILE A N 1
ATOM 852 C CA . ILE A 1 112 ? -13.893 0.308 9.346 1.00 95.25 112 ILE A CA 1
ATOM 853 C C . ILE A 1 112 ? -13.921 -1.230 9.286 1.00 95.25 112 ILE A C 1
ATOM 855 O O . ILE A 1 112 ? -13.351 -1.846 10.189 1.00 95.25 112 ILE A O 1
ATOM 859 N N . PRO A 1 113 ? -14.506 -1.876 8.253 1.00 94.25 113 PRO A N 1
ATOM 860 C CA . PRO A 1 113 ? -14.461 -3.332 8.130 1.00 94.25 113 PRO A CA 1
ATOM 861 C C . PRO A 1 113 ? -13.037 -3.893 8.161 1.00 94.25 113 PRO A C 1
ATOM 863 O O . PRO A 1 113 ? -12.778 -4.853 8.884 1.00 94.25 113 PRO A O 1
ATOM 866 N N . LEU A 1 114 ? -12.100 -3.262 7.443 1.00 94.44 114 LEU A N 1
ATOM 867 C CA . LEU A 1 114 ? -10.700 -3.684 7.444 1.00 94.44 114 LEU A CA 1
ATOM 868 C C . LEU A 1 114 ? -10.042 -3.489 8.819 1.00 94.44 114 LEU A C 1
ATOM 870 O O . LEU A 1 114 ? -9.334 -4.374 9.282 1.00 94.44 114 LEU A O 1
ATOM 874 N N . LEU A 1 115 ? -10.292 -2.371 9.508 1.00 97.50 115 LEU A N 1
ATOM 875 C CA . LEU A 1 115 ? -9.774 -2.142 10.863 1.00 97.50 115 LEU A CA 1
ATOM 876 C C . LEU A 1 115 ? -10.253 -3.207 11.858 1.00 97.50 115 LEU A C 1
ATOM 878 O O . LEU A 1 115 ? -9.452 -3.697 12.652 1.00 97.50 115 LEU A O 1
ATOM 882 N N . ASN A 1 116 ? -11.530 -3.588 11.791 1.00 97.31 116 ASN A N 1
ATOM 883 C CA . ASN A 1 116 ? -12.086 -4.643 12.638 1.00 97.31 116 ASN A CA 1
ATOM 884 C C . ASN A 1 116 ? -11.488 -6.013 12.298 1.00 97.31 116 ASN A C 1
ATOM 886 O O . ASN A 1 116 ? -11.081 -6.734 13.202 1.00 97.31 116 ASN A O 1
ATOM 890 N N . LEU A 1 117 ? -11.341 -6.345 11.011 1.00 96.38 117 LEU A N 1
ATOM 891 C CA . LEU A 1 117 ? -10.661 -7.573 10.594 1.00 96.38 117 LEU A CA 1
ATOM 892 C C . LEU A 1 117 ? -9.225 -7.631 11.136 1.00 96.38 117 LEU A C 1
ATOM 894 O O . LEU A 1 117 ? -8.802 -8.651 11.671 1.00 96.38 117 LEU A O 1
ATOM 898 N N . LEU A 1 118 ? -8.466 -6.541 11.017 1.00 96.94 118 LEU A N 1
ATOM 899 C CA . LEU A 1 118 ? -7.084 -6.488 11.497 1.00 96.94 118 LEU A CA 1
ATOM 900 C C . LEU A 1 118 ? -6.984 -6.581 13.028 1.00 96.94 118 LEU A C 1
ATOM 902 O O . LEU A 1 118 ? -6.010 -7.136 13.537 1.00 96.94 118 LEU A O 1
ATOM 906 N N . GLU A 1 119 ? -7.974 -6.074 13.763 1.00 98.19 119 GLU A N 1
ATOM 907 C CA . GLU A 1 119 ? -8.096 -6.306 15.206 1.00 98.19 119 GLU A CA 1
ATOM 908 C C . GLU A 1 119 ? -8.372 -7.785 15.512 1.00 98.19 119 GLU A C 1
ATOM 910 O O . GLU A 1 119 ? -7.660 -8.385 16.313 1.00 98.19 119 GLU A O 1
ATOM 915 N N . GLU A 1 120 ? -9.350 -8.403 14.845 1.00 97.75 120 GLU A N 1
ATOM 916 C CA . GLU A 1 120 ? -9.681 -9.823 15.031 1.00 97.75 120 GLU A CA 1
ATOM 917 C C . GLU A 1 120 ? -8.503 -10.758 14.719 1.00 97.75 120 GLU A C 1
ATOM 919 O O . GLU A 1 120 ? -8.370 -11.821 15.326 1.00 97.75 120 GLU A O 1
ATOM 924 N N . LEU A 1 121 ? -7.644 -10.374 13.772 1.00 96.62 121 LEU A N 1
ATOM 925 C CA . LEU A 1 121 ? -6.418 -11.096 13.425 1.00 96.62 121 LEU A CA 1
ATOM 926 C C . LEU A 1 121 ? -5.249 -10.815 14.384 1.00 96.62 121 LEU A C 1
ATOM 928 O O . LEU A 1 121 ? -4.158 -11.350 14.192 1.00 96.62 121 LEU A O 1
ATOM 932 N N . GLY A 1 122 ? -5.444 -9.969 15.399 1.00 97.19 122 GLY A N 1
ATOM 933 C CA . GLY A 1 122 ? -4.414 -9.600 16.370 1.00 97.19 122 GLY A CA 1
ATOM 934 C C . GLY A 1 122 ? -3.294 -8.726 15.796 1.00 97.19 122 GLY A C 1
ATOM 935 O O . GLY A 1 122 ? -2.242 -8.596 16.421 1.00 97.19 122 GLY A O 1
ATOM 936 N N . ILE A 1 123 ? -3.493 -8.132 14.612 1.00 97.19 123 ILE A N 1
ATOM 937 C CA . ILE A 1 123 ? -2.563 -7.164 14.009 1.00 97.19 123 ILE A CA 1
ATOM 938 C C . ILE A 1 123 ? -2.682 -5.816 14.722 1.00 97.19 123 ILE A C 1
ATOM 940 O O . ILE A 1 123 ? -1.682 -5.132 14.960 1.00 97.19 123 ILE A O 1
ATOM 944 N N . LEU A 1 124 ? -3.918 -5.435 15.056 1.00 98.12 124 LEU A N 1
ATOM 945 C CA . LEU A 1 124 ? -4.250 -4.193 15.739 1.00 98.12 124 LEU A CA 1
ATOM 946 C C . LEU A 1 124 ? -4.850 -4.466 17.119 1.00 98.12 124 LEU A C 1
ATOM 948 O O . LEU A 1 124 ? -5.490 -5.484 17.353 1.00 98.12 124 LEU A O 1
ATOM 952 N N . THR A 1 125 ? -4.683 -3.509 18.021 1.00 98.12 125 THR A N 1
ATOM 953 C CA . THR A 1 125 ? -5.433 -3.405 19.272 1.00 98.12 125 THR A CA 1
ATOM 954 C C . THR A 1 125 ? -6.368 -2.211 19.197 1.00 98.12 125 THR A C 1
ATOM 956 O O . THR A 1 125 ? -5.996 -1.166 18.657 1.00 98.12 125 THR A O 1
ATOM 959 N N . LYS A 1 126 ? -7.559 -2.353 19.776 1.00 98.06 126 LYS A N 1
ATOM 960 C CA . LYS A 1 126 ? -8.601 -1.327 19.796 1.00 98.06 126 LYS A CA 1
ATOM 961 C C . LYS A 1 126 ? -8.775 -0.767 21.206 1.00 98.06 126 LYS A C 1
ATOM 963 O O . LYS A 1 126 ? -8.872 -1.522 22.169 1.00 98.06 126 LYS A O 1
ATOM 968 N N . SER A 1 127 ? -8.847 0.552 21.325 1.00 97.81 127 SER A N 1
ATOM 969 C CA . SER A 1 127 ? -9.192 1.252 22.565 1.00 97.81 127 SER A CA 1
ATOM 970 C C . SER A 1 127 ? -10.197 2.368 22.296 1.00 97.81 127 SER A C 1
ATOM 972 O O . SER A 1 127 ? -10.381 2.798 21.158 1.00 97.81 127 SER A O 1
ATOM 974 N N . ILE A 1 128 ? -10.883 2.820 23.342 1.00 97.19 128 ILE A N 1
ATOM 975 C CA . ILE A 1 128 ? -11.812 3.949 23.262 1.00 97.19 128 ILE A CA 1
ATOM 976 C C . ILE A 1 128 ? -11.090 5.189 23.779 1.00 97.19 128 ILE A C 1
ATOM 978 O O . ILE A 1 128 ? -10.432 5.142 24.819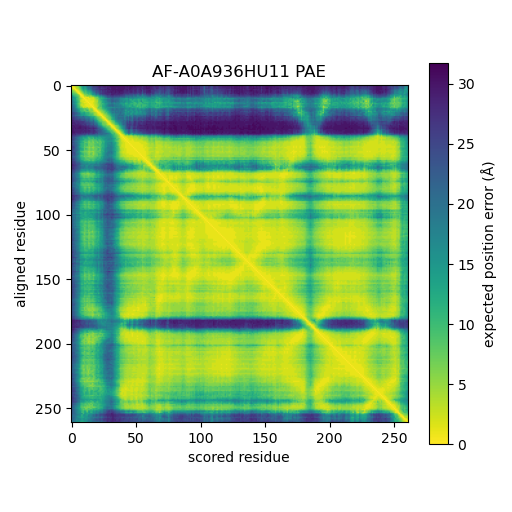 1.00 97.19 128 ILE A O 1
ATOM 982 N N . ARG A 1 129 ? -11.231 6.301 23.061 1.00 96.69 129 ARG A N 1
ATOM 983 C CA . ARG A 1 129 ? -10.765 7.614 23.498 1.00 96.69 129 ARG A CA 1
ATOM 984 C C . ARG A 1 129 ? -11.870 8.638 23.298 1.00 96.69 129 ARG A C 1
ATOM 986 O O . ARG A 1 129 ? -12.440 8.720 22.215 1.00 96.69 129 ARG A O 1
ATOM 993 N N . THR A 1 130 ? -12.136 9.420 24.330 1.00 94.88 130 THR A N 1
ATOM 994 C CA . THR A 1 130 ? -13.080 10.536 24.287 1.00 94.88 130 THR A CA 1
ATOM 995 C C . THR A 1 130 ? -12.356 11.830 23.920 1.00 94.88 130 THR A C 1
ATOM 997 O O . THR A 1 130 ? -11.128 11.919 24.025 1.00 94.88 130 THR A O 1
ATOM 1000 N N . GLU A 1 131 ? -13.118 12.830 23.481 1.00 92.38 131 GLU A N 1
ATOM 1001 C CA . GLU A 1 131 ? -12.625 14.190 23.208 1.00 92.38 131 GLU A CA 1
ATOM 1002 C C . GLU A 1 131 ? -11.472 14.257 22.187 1.00 92.38 131 GLU A C 1
ATOM 1004 O O . GLU A 1 131 ? -10.511 15.017 22.321 1.00 92.38 131 GLU A O 1
ATOM 1009 N N . VAL A 1 132 ? -11.551 13.446 21.131 1.00 95.44 132 VAL A N 1
ATOM 1010 C CA . VAL A 1 132 ? -10.602 13.514 20.019 1.00 95.44 132 VAL A CA 1
ATOM 1011 C C . VAL A 1 132 ? -10.987 14.681 19.102 1.00 95.44 132 VAL A C 1
ATOM 1013 O O . VAL A 1 132 ? -12.101 14.691 18.573 1.00 95.44 132 VAL A O 1
ATOM 1016 N N . PRO A 1 133 ? -10.091 15.659 18.863 1.00 95.00 133 PRO A N 1
ATOM 1017 C CA . PRO A 1 133 ? -10.421 16.815 18.039 1.00 95.00 133 PRO A CA 1
ATOM 1018 C C . PRO A 1 133 ? -10.539 16.429 16.564 1.00 95.00 133 PRO A C 1
ATOM 1020 O O . PRO A 1 133 ? -9.656 15.755 16.016 1.00 95.00 133 PRO A O 1
ATOM 1023 N N . GLY A 1 134 ? -11.601 16.898 15.913 1.00 92.94 134 GLY A N 1
ATOM 1024 C CA . GLY A 1 134 ? -11.793 16.768 14.471 1.00 92.94 134 GLY A CA 1
ATOM 1025 C C . GLY A 1 134 ? -10.793 17.587 13.650 1.00 92.94 134 GLY A C 1
ATOM 1026 O O . GLY A 1 134 ? -10.086 18.454 14.164 1.00 92.94 134 GLY A O 1
ATOM 1027 N N . GLU A 1 135 ? -10.731 17.306 12.350 1.00 89.19 135 GLU A N 1
ATOM 1028 C CA . GLU A 1 135 ? -9.869 18.003 11.388 1.00 89.19 135 GLU A CA 1
ATOM 1029 C C . GLU A 1 135 ? -10.644 18.363 10.115 1.00 89.19 135 GLU A C 1
ATOM 1031 O O . GLU A 1 135 ? -11.708 17.810 9.822 1.00 89.19 135 GLU A O 1
ATOM 1036 N N . GLY A 1 136 ? -10.116 19.315 9.339 1.00 88.44 136 GLY A N 1
ATOM 1037 C CA . GLY A 1 136 ? -10.731 19.754 8.087 1.00 88.44 136 GLY A CA 1
ATOM 1038 C C . GLY A 1 136 ? -12.145 20.299 8.305 1.00 88.44 136 GLY A C 1
ATOM 1039 O O . GLY A 1 136 ? -12.333 21.279 9.022 1.00 88.44 136 GLY A O 1
ATOM 1040 N N . ARG A 1 137 ? -13.147 19.649 7.699 1.00 88.00 137 ARG A N 1
ATOM 1041 C CA . ARG A 1 137 ? -14.567 20.037 7.830 1.00 88.00 137 ARG A CA 1
ATOM 1042 C C . ARG A 1 137 ? -15.127 19.849 9.242 1.00 88.00 137 ARG A C 1
ATOM 1044 O O . ARG A 1 137 ? -16.145 20.450 9.567 1.00 88.00 137 ARG A O 1
ATOM 1051 N N . ASP A 1 138 ? -14.464 19.038 10.060 1.00 89.81 138 ASP A N 1
ATOM 1052 C CA . ASP A 1 138 ? -14.853 18.750 11.439 1.00 89.81 138 ASP A CA 1
ATOM 1053 C C . ASP A 1 138 ? -14.009 19.534 12.464 1.00 89.81 138 ASP A C 1
ATOM 1055 O O . ASP A 1 138 ? -14.076 19.262 13.662 1.00 89.81 138 ASP A O 1
ATOM 1059 N N . SER A 1 139 ? -13.206 20.507 12.013 1.00 92.88 139 SER A N 1
ATOM 1060 C CA . SER A 1 139 ? -12.390 21.350 12.894 1.00 92.88 139 SER A CA 1
ATOM 1061 C C . SER A 1 139 ? -13.248 22.074 13.943 1.00 92.88 139 SER A C 1
ATOM 1063 O O . SER A 1 139 ? -14.320 22.593 13.634 1.00 92.88 139 SER A O 1
ATOM 1065 N N . GLY A 1 140 ? -12.775 22.098 15.192 1.00 92.81 140 GLY A N 1
ATOM 1066 C CA . GLY A 1 140 ? -13.478 22.693 16.337 1.00 92.81 140 GLY A CA 1
ATOM 1067 C C . GLY A 1 140 ? -14.511 21.783 17.013 1.00 92.81 140 GLY A C 1
ATOM 1068 O O . GLY A 1 140 ? -15.018 22.138 18.074 1.00 92.81 140 GLY A O 1
ATOM 1069 N N . LYS A 1 141 ? -14.803 20.604 16.450 1.00 94.50 141 LYS A N 1
ATOM 1070 C CA . LYS A 1 141 ? -15.648 19.582 17.085 1.00 94.50 141 LYS A CA 1
ATOM 1071 C C . LYS A 1 141 ? -14.795 18.555 17.831 1.00 94.50 141 LYS A C 1
ATOM 1073 O O . LYS A 1 141 ? -13.666 18.265 17.429 1.00 94.50 141 LYS A O 1
ATOM 1078 N N . MET A 1 142 ? -15.370 17.975 18.881 1.00 95.94 142 MET A N 1
ATOM 1079 C CA . MET A 1 142 ? -14.792 16.868 19.642 1.00 95.94 142 MET A CA 1
ATOM 1080 C C . MET A 1 142 ? -15.608 15.599 19.408 1.00 95.94 142 MET A C 1
ATOM 1082 O O . MET A 1 142 ? -16.837 15.654 19.352 1.00 95.94 142 MET A O 1
ATOM 1086 N N . PHE A 1 143 ? -14.924 14.468 19.280 1.00 96.62 143 PHE A N 1
ATOM 1087 C CA . PHE A 1 143 ? -15.542 13.180 18.988 1.00 96.62 143 PHE A CA 1
ATOM 1088 C C . PHE A 1 143 ? -15.094 12.114 19.976 1.00 96.62 143 PHE A C 1
ATOM 1090 O O . PHE A 1 143 ? -13.949 12.114 20.436 1.00 96.62 143 PHE A O 1
ATOM 1097 N N . ASP A 1 144 ? -15.981 11.159 20.220 1.00 97.25 144 ASP A N 1
ATOM 1098 C CA . ASP A 1 144 ? -15.579 9.874 20.767 1.00 97.25 144 ASP A CA 1
ATOM 1099 C C . ASP A 1 144 ? -15.037 9.022 19.624 1.00 97.25 144 ASP A C 1
ATOM 1101 O O . ASP A 1 144 ? -15.537 9.061 18.495 1.00 97.25 144 ASP A O 1
ATOM 1105 N N . ALA A 1 145 ? -13.975 8.274 19.894 1.00 97.56 145 ALA A N 1
ATOM 1106 C CA . ALA A 1 145 ? -13.267 7.541 18.866 1.00 97.56 145 ALA A CA 1
ATOM 1107 C C . ALA A 1 145 ? -12.872 6.137 19.310 1.00 97.56 145 ALA A C 1
ATOM 1109 O O . ALA A 1 145 ? -12.403 5.918 20.430 1.00 97.56 145 ALA A O 1
ATOM 1110 N N . LEU A 1 146 ? -12.970 5.204 18.366 1.00 98.19 146 LEU A N 1
ATOM 1111 C CA . LEU A 1 146 ? -12.222 3.956 18.411 1.00 98.19 146 LEU A CA 1
ATOM 1112 C C . LEU A 1 146 ? -10.826 4.231 17.862 1.00 98.19 146 LEU A C 1
ATOM 1114 O O . LEU A 1 146 ? -10.670 4.637 16.707 1.00 98.19 146 LEU A O 1
ATOM 1118 N N . VAL A 1 147 ? -9.818 4.030 18.701 1.00 98.19 147 VAL A N 1
ATOM 1119 C CA . VAL A 1 147 ? -8.409 4.178 18.351 1.00 98.19 147 VAL A CA 1
ATOM 1120 C C . VAL A 1 147 ? -7.827 2.797 18.103 1.00 98.19 147 VAL A C 1
ATOM 1122 O O . VAL A 1 147 ? -7.875 1.926 18.969 1.00 98.19 147 VAL A O 1
ATOM 1125 N N . TYR A 1 148 ? -7.254 2.615 16.918 1.00 98.44 148 TYR A N 1
ATOM 1126 C CA . TYR A 1 148 ? -6.573 1.391 16.525 1.00 98.44 148 TYR A CA 1
ATOM 1127 C C . TYR A 1 148 ? -5.068 1.647 16.502 1.00 98.44 148 TYR A C 1
ATOM 1129 O O . TYR A 1 148 ? -4.598 2.614 15.894 1.00 98.44 148 TYR A O 1
ATOM 1137 N N . THR A 1 149 ? -4.308 0.785 17.167 1.00 97.50 149 THR A N 1
ATOM 1138 C CA . THR A 1 149 ? -2.838 0.812 17.217 1.00 97.50 149 THR A CA 1
ATOM 1139 C C . THR A 1 149 ? -2.290 -0.549 16.835 1.00 97.50 149 THR A C 1
ATOM 1141 O O . THR A 1 149 ? -2.998 -1.542 16.952 1.00 97.50 149 THR A O 1
ATOM 1144 N N . LEU A 1 150 ? -1.033 -0.626 16.402 1.00 96.81 150 LEU A N 1
ATOM 1145 C CA . LEU A 1 150 ? -0.397 -1.931 16.200 1.00 96.81 150 LEU A CA 1
ATOM 1146 C C . LEU A 1 150 ? -0.323 -2.706 17.511 1.00 96.81 150 LEU A C 1
ATOM 1148 O O . LEU A 1 150 ? 0.046 -2.151 18.549 1.00 96.81 150 LEU A O 1
ATOM 1152 N N . ALA A 1 151 ? -0.638 -3.996 17.441 1.00 96.44 151 ALA A N 1
ATOM 1153 C CA . ALA A 1 151 ? -0.405 -4.905 18.546 1.00 96.44 151 ALA A CA 1
ATOM 1154 C C . ALA A 1 151 ? 1.107 -5.028 18.827 1.00 96.44 151 ALA A C 1
ATOM 1156 O O . ALA A 1 151 ? 1.911 -4.896 17.897 1.00 96.44 151 ALA A O 1
ATOM 1157 N N . PRO A 1 152 ? 1.524 -5.333 20.074 1.00 93.69 152 PRO A N 1
ATOM 1158 C CA . PRO A 1 152 ? 2.938 -5.385 20.454 1.00 93.69 152 PRO A CA 1
ATOM 1159 C C . PRO A 1 152 ? 3.811 -6.242 19.529 1.00 93.69 152 PRO A C 1
ATOM 1161 O O . PRO A 1 152 ? 4.913 -5.838 19.174 1.00 93.69 152 PRO A O 1
ATOM 1164 N N . GLY A 1 153 ? 3.291 -7.381 19.058 1.00 92.94 153 GLY A N 1
ATOM 1165 C CA . GLY A 1 153 ? 4.009 -8.274 18.144 1.00 92.94 153 GLY A CA 1
ATOM 1166 C C . GLY A 1 153 ? 4.292 -7.692 16.752 1.00 92.94 153 GLY A C 1
ATOM 1167 O O . GLY A 1 153 ? 5.074 -8.288 16.012 1.00 92.94 153 GLY A O 1
ATOM 1168 N N . TYR A 1 154 ? 3.679 -6.558 16.392 1.00 93.44 154 TYR A N 1
ATOM 1169 C CA . TYR A 1 154 ? 3.758 -5.927 15.072 1.00 93.44 154 TYR A CA 1
ATOM 1170 C C . TYR A 1 154 ? 4.430 -4.548 15.066 1.00 93.44 154 TYR A C 1
ATOM 1172 O O . TYR A 1 154 ? 4.604 -3.986 13.985 1.00 93.44 154 TYR A O 1
ATOM 1180 N N . LEU A 1 155 ? 4.836 -4.012 16.224 1.00 89.38 155 LEU A N 1
ATOM 1181 C CA . LEU A 1 155 ? 5.404 -2.659 16.337 1.00 89.38 155 LEU A CA 1
ATOM 1182 C C . LEU A 1 155 ? 6.629 -2.446 15.433 1.00 89.38 155 LEU A C 1
ATOM 1184 O O . LEU A 1 155 ? 6.708 -1.433 14.745 1.00 89.38 155 LEU A O 1
ATOM 1188 N N . ASP A 1 156 ? 7.517 -3.437 15.355 1.00 87.81 156 ASP A N 1
ATOM 1189 C CA . ASP A 1 156 ? 8.750 -3.358 14.557 1.00 87.81 156 ASP A CA 1
ATOM 1190 C C . ASP A 1 156 ? 8.582 -3.895 13.124 1.00 87.81 156 ASP A C 1
ATOM 1192 O O . ASP A 1 156 ? 9.551 -4.040 12.381 1.00 87.81 156 ASP A O 1
ATOM 1196 N N . ARG A 1 157 ? 7.348 -4.228 12.715 1.00 89.44 157 ARG A N 1
ATOM 1197 C CA . ARG A 1 157 ? 7.061 -4.806 11.387 1.00 89.44 157 ARG A CA 1
ATOM 1198 C C . ARG A 1 157 ? 6.712 -3.752 10.337 1.00 89.44 157 ARG A C 1
ATOM 1200 O O . ARG A 1 157 ? 6.532 -4.093 9.166 1.00 89.44 157 ARG A O 1
ATOM 1207 N N . THR A 1 158 ? 6.600 -2.486 10.737 1.00 88.19 158 THR A N 1
ATOM 1208 C CA . THR A 1 158 ? 6.342 -1.366 9.827 1.00 88.19 158 THR A CA 1
ATOM 1209 C C . THR A 1 158 ? 7.612 -0.697 9.335 1.00 88.19 158 THR A C 1
ATOM 1211 O O . THR A 1 158 ? 8.650 -0.724 9.987 1.00 88.19 158 THR A O 1
ATOM 1214 N N . HIS A 1 159 ? 7.512 -0.029 8.193 1.00 85.44 159 HIS A N 1
ATOM 1215 C CA . HIS A 1 159 ? 8.601 0.758 7.641 1.00 85.44 159 HIS A CA 1
ATOM 1216 C C . HIS A 1 159 ? 8.955 1.947 8.549 1.00 85.44 159 HIS A C 1
ATOM 1218 O O . HIS A 1 159 ? 8.091 2.718 8.965 1.00 85.44 159 HIS A O 1
ATOM 1224 N N . SER A 1 160 ? 10.257 2.154 8.763 1.00 81.56 160 SER A N 1
ATOM 1225 C CA . SER A 1 160 ? 10.848 3.230 9.582 1.00 81.56 160 SER A CA 1
ATOM 1226 C C . SER A 1 160 ? 10.378 4.659 9.273 1.00 81.56 160 SER A C 1
ATOM 1228 O O . SER A 1 160 ? 10.427 5.517 10.145 1.00 81.56 160 SER A O 1
ATOM 1230 N N . ARG A 1 161 ? 9.935 4.948 8.044 1.00 84.12 161 ARG A N 1
ATOM 1231 C CA . ARG A 1 161 ? 9.473 6.282 7.619 1.00 84.12 161 ARG A CA 1
ATOM 1232 C C . ARG A 1 161 ? 7.968 6.348 7.375 1.00 84.12 161 ARG A C 1
ATOM 1234 O O . ARG A 1 161 ? 7.398 7.434 7.306 1.00 84.12 161 ARG A O 1
ATOM 1241 N N . TYR A 1 162 ? 7.319 5.192 7.262 1.00 87.25 162 TYR A N 1
ATOM 1242 C CA . TYR A 1 162 ? 5.916 5.072 6.892 1.00 87.25 162 TYR A CA 1
ATOM 1243 C C . TYR A 1 162 ? 5.239 4.100 7.862 1.00 87.25 162 TYR A C 1
ATOM 1245 O O . TYR A 1 162 ? 5.137 2.911 7.566 1.00 87.25 162 TYR A O 1
ATOM 1253 N N . PRO A 1 163 ? 4.746 4.575 9.021 1.00 89.19 163 PRO A N 1
ATOM 1254 C CA . PRO A 1 163 ? 4.170 3.695 10.040 1.00 89.19 163 PRO A CA 1
ATOM 1255 C C . PRO A 1 163 ? 2.911 2.955 9.559 1.00 89.19 163 PRO A C 1
ATOM 1257 O O . PRO A 1 163 ? 2.496 1.981 10.161 1.00 89.19 163 PRO A O 1
ATOM 1260 N N . TYR A 1 164 ? 2.291 3.381 8.460 1.00 90.50 164 TYR A N 1
ATOM 1261 C CA . TYR A 1 164 ? 1.158 2.700 7.822 1.00 90.50 164 TYR A CA 1
ATOM 1262 C C . TYR A 1 164 ? 1.581 1.715 6.717 1.00 90.50 164 TYR A C 1
ATOM 1264 O O . TYR A 1 164 ? 0.746 1.277 5.930 1.00 90.50 164 TYR A O 1
ATOM 1272 N N . CYS A 1 165 ? 2.869 1.398 6.604 1.00 90.56 165 CYS A N 1
ATOM 1273 C CA . CYS A 1 165 ? 3.403 0.473 5.614 1.00 90.56 165 CYS A CA 1
ATOM 1274 C C . CYS A 1 165 ? 3.970 -0.764 6.303 1.00 90.56 165 CYS A C 1
ATOM 1276 O O . CYS A 1 165 ? 4.973 -0.669 7.011 1.00 90.56 165 CYS A O 1
ATOM 1278 N N . PHE A 1 166 ? 3.391 -1.929 6.022 1.00 91.69 166 PHE A N 1
ATOM 1279 C CA . PHE A 1 166 ? 4.090 -3.190 6.224 1.00 91.69 166 PHE A CA 1
ATOM 1280 C C . PHE A 1 166 ? 4.941 -3.505 4.999 1.00 91.69 166 PHE A C 1
ATOM 1282 O O . PHE A 1 166 ? 4.413 -3.659 3.897 1.00 91.69 166 PHE A O 1
ATOM 1289 N N . SER A 1 167 ? 6.257 -3.593 5.191 1.00 88.94 167 SER A N 1
ATOM 1290 C CA . SER A 1 167 ? 7.179 -3.923 4.104 1.00 88.94 167 SER A CA 1
ATOM 1291 C C . SER A 1 167 ? 6.944 -5.354 3.625 1.00 88.94 167 SER A C 1
ATOM 1293 O O . SER A 1 167 ? 6.904 -6.284 4.427 1.00 88.94 167 SER A O 1
ATOM 1295 N N . LEU A 1 168 ? 6.812 -5.525 2.313 1.00 89.31 168 LEU A N 1
ATOM 1296 C CA . LEU A 1 168 ? 6.679 -6.823 1.647 1.00 89.31 168 LEU A CA 1
ATOM 1297 C C . LEU A 1 168 ? 8.034 -7.483 1.365 1.00 89.31 168 LEU A C 1
ATOM 1299 O O . LEU A 1 168 ? 8.079 -8.538 0.737 1.00 89.31 168 LEU A O 1
ATOM 1303 N N . GLY A 1 169 ? 9.129 -6.876 1.826 1.00 86.50 169 GLY A N 1
ATOM 1304 C CA . GLY A 1 169 ? 10.486 -7.306 1.513 1.00 86.50 169 GLY A CA 1
ATOM 1305 C C . GLY A 1 169 ? 10.964 -6.794 0.156 1.00 86.50 169 GLY A C 1
ATOM 1306 O O . GLY A 1 169 ? 10.423 -5.837 -0.408 1.00 86.50 169 GLY A O 1
ATOM 1307 N N . GLU A 1 170 ? 12.019 -7.424 -0.350 1.00 87.50 170 GLU A N 1
ATOM 1308 C CA . GLU A 1 170 ? 12.645 -7.027 -1.606 1.00 87.50 170 GLU A CA 1
ATOM 1309 C C . GLU A 1 170 ? 11.751 -7.387 -2.809 1.00 87.50 170 GLU A C 1
ATOM 1311 O O . GLU A 1 170 ? 11.348 -8.550 -2.956 1.00 87.50 170 GLU A O 1
ATOM 1316 N N . PRO A 1 171 ? 11.427 -6.415 -3.680 1.00 90.44 171 PRO A N 1
ATOM 1317 C CA . PRO A 1 171 ? 10.667 -6.682 -4.887 1.00 90.44 171 PRO A CA 1
ATOM 1318 C C . PRO A 1 171 ? 11.539 -7.357 -5.951 1.00 90.44 171 PRO A C 1
ATOM 1320 O O . PRO A 1 171 ? 12.722 -7.068 -6.105 1.00 90.44 171 PRO A O 1
ATOM 1323 N N . SER A 1 172 ? 10.920 -8.214 -6.753 1.00 90.50 172 SER A N 1
ATOM 1324 C CA . SER A 1 172 ? 11.445 -8.730 -8.017 1.00 90.50 172 SER A CA 1
ATOM 1325 C C . SER A 1 172 ? 10.641 -8.139 -9.174 1.00 90.50 172 SER A C 1
ATOM 1327 O O . SER A 1 172 ? 9.438 -7.920 -9.043 1.00 90.50 172 SER A O 1
ATOM 1329 N N . VAL A 1 173 ? 11.299 -7.869 -10.303 1.00 91.44 173 VAL A N 1
ATOM 1330 C CA . VAL A 1 173 ? 10.670 -7.270 -11.491 1.00 91.44 173 VAL A CA 1
ATOM 1331 C C . VAL A 1 173 ? 10.645 -8.287 -12.624 1.00 91.44 173 VAL A C 1
ATOM 1333 O O . VAL A 1 173 ? 11.690 -8.764 -13.060 1.00 91.44 173 VAL A O 1
ATOM 1336 N N . GLU A 1 174 ? 9.454 -8.564 -13.137 1.00 91.12 174 GLU A N 1
ATOM 1337 C CA . GLU A 1 174 ? 9.226 -9.292 -14.380 1.00 91.12 174 GLU A CA 1
ATOM 1338 C C . GLU A 1 174 ? 8.830 -8.289 -15.472 1.00 91.12 174 GLU A C 1
ATOM 1340 O O . GLU A 1 174 ? 7.822 -7.587 -15.356 1.00 91.12 174 GLU A O 1
ATOM 1345 N N . PHE A 1 175 ? 9.631 -8.189 -16.532 1.00 89.31 175 PHE A N 1
ATOM 1346 C CA . PHE A 1 175 ? 9.355 -7.291 -17.652 1.00 89.31 175 PHE A CA 1
ATOM 1347 C C . PHE A 1 175 ? 8.458 -7.978 -18.679 1.00 89.31 175 PHE A C 1
ATOM 1349 O O . PHE A 1 175 ? 8.837 -9.001 -19.241 1.00 89.31 175 PHE A O 1
ATOM 1356 N N . ILE A 1 176 ? 7.292 -7.386 -18.938 1.00 89.12 176 ILE A N 1
ATOM 1357 C CA . ILE A 1 176 ? 6.307 -7.907 -19.893 1.00 89.12 176 ILE A CA 1
ATOM 1358 C C . ILE A 1 176 ? 6.522 -7.287 -21.276 1.00 89.12 176 ILE A C 1
ATOM 1360 O O . ILE A 1 176 ? 6.500 -7.987 -22.281 1.00 89.12 176 ILE A O 1
ATOM 1364 N N . ASP A 1 177 ? 6.732 -5.969 -21.327 1.00 88.06 177 ASP A N 1
ATOM 1365 C CA . ASP A 1 177 ? 6.977 -5.221 -22.564 1.00 88.06 177 ASP A CA 1
ATOM 1366 C C . ASP A 1 177 ? 7.844 -3.995 -22.253 1.00 88.06 177 ASP A C 1
ATOM 1368 O O . ASP A 1 177 ? 7.604 -3.297 -21.264 1.00 88.06 177 ASP A O 1
ATOM 1372 N N . ILE A 1 178 ? 8.842 -3.725 -23.091 1.00 89.06 178 ILE A N 1
ATOM 1373 C CA . ILE A 1 178 ? 9.625 -2.486 -23.069 1.00 89.06 178 ILE A CA 1
ATOM 1374 C C . ILE A 1 178 ? 9.798 -2.041 -24.509 1.00 89.06 178 ILE A C 1
ATOM 1376 O O . ILE A 1 178 ? 10.282 -2.795 -25.350 1.00 89.06 178 ILE A O 1
ATOM 1380 N N . GLN A 1 179 ? 9.452 -0.788 -24.772 1.00 88.31 179 GLN A N 1
ATOM 1381 C CA . GLN A 1 179 ? 9.588 -0.189 -26.088 1.00 88.31 179 GLN A CA 1
ATOM 1382 C C . GLN A 1 179 ? 10.314 1.128 -25.982 1.00 88.31 179 GLN A C 1
ATOM 1384 O O . GLN A 1 179 ? 9.972 1.959 -25.144 1.00 88.31 179 GLN A O 1
ATOM 1389 N N . ILE A 1 180 ? 11.288 1.327 -26.859 1.00 85.38 180 ILE A N 1
ATOM 1390 C CA . ILE A 1 180 ? 12.079 2.547 -26.922 1.00 85.38 180 ILE A CA 1
ATOM 1391 C C . ILE A 1 180 ? 11.657 3.280 -28.192 1.00 85.38 180 ILE A C 1
ATOM 1393 O O . ILE A 1 180 ? 11.797 2.764 -29.298 1.00 85.38 180 ILE A O 1
ATOM 1397 N N . GLY A 1 181 ? 11.076 4.461 -28.014 1.00 77.38 181 GLY A N 1
ATOM 1398 C CA . GLY A 1 181 ? 10.745 5.376 -29.091 1.00 77.38 181 GLY A CA 1
ATOM 1399 C C . GLY A 1 181 ? 11.936 6.270 -29.418 1.00 77.38 181 GLY A C 1
ATOM 1400 O O . GLY A 1 181 ? 12.536 6.889 -28.532 1.00 77.38 181 GLY A O 1
ATOM 1401 N N . GLU A 1 182 ? 12.251 6.379 -30.704 1.00 63.91 182 GLU A N 1
ATOM 1402 C CA . GLU A 1 182 ? 13.193 7.376 -31.204 1.00 63.91 182 GLU A CA 1
ATOM 1403 C C . GLU A 1 182 ? 12.472 8.707 -31.449 1.00 63.91 182 GLU A C 1
ATOM 1405 O O . GLU A 1 182 ? 11.396 8.740 -32.048 1.00 63.91 182 GLU A O 1
ATOM 1410 N N . HIS A 1 183 ? 13.068 9.822 -31.016 1.00 58.06 183 HIS A N 1
ATOM 1411 C CA . HIS A 1 183 ? 12.656 11.137 -31.500 1.00 58.06 183 HIS A CA 1
ATOM 1412 C C . HIS A 1 183 ? 13.417 11.483 -32.783 1.00 58.06 183 HIS A C 1
ATOM 1414 O O . HIS A 1 183 ? 14.640 11.406 -32.840 1.00 58.06 183 HIS A O 1
ATOM 1420 N N . VAL A 1 184 ? 12.662 11.903 -33.801 1.00 49.53 184 VAL A N 1
ATOM 1421 C CA . VAL A 1 184 ? 13.106 12.153 -35.187 1.00 49.53 184 VAL A CA 1
ATOM 1422 C C . VAL A 1 184 ? 13.782 13.529 -35.359 1.00 49.53 184 VAL A C 1
ATOM 1424 O O . VAL A 1 184 ? 13.944 14.010 -36.474 1.00 49.53 184 VAL A O 1
ATOM 1427 N N . GLN A 1 185 ? 14.183 14.202 -34.273 1.00 49.19 185 GLN A N 1
ATOM 1428 C CA . GLN A 1 185 ? 14.936 15.457 -34.363 1.00 49.19 185 GLN A CA 1
ATOM 1429 C C . GLN A 1 185 ? 16.359 15.263 -33.824 1.00 49.19 185 GLN A C 1
ATOM 1431 O O . GLN A 1 185 ? 16.519 15.088 -32.616 1.00 49.19 185 GLN A O 1
ATOM 1436 N N . PRO A 1 186 ? 17.394 15.327 -34.684 1.00 50.69 186 PRO A N 1
ATOM 1437 C CA . PRO A 1 186 ? 18.790 15.090 -34.297 1.00 50.69 186 PRO A CA 1
ATOM 1438 C C . PRO A 1 186 ? 19.318 16.078 -33.242 1.00 50.69 186 PRO A C 1
ATOM 1440 O O . PRO A 1 186 ? 20.302 15.784 -32.573 1.00 50.69 186 PRO A O 1
ATOM 1443 N N . SER A 1 187 ? 18.653 17.221 -33.041 1.00 53.16 187 SER A N 1
ATOM 1444 C CA . SER A 1 187 ? 19.013 18.220 -32.028 1.00 53.16 187 SER A CA 1
ATOM 1445 C C . SER A 1 187 ? 18.567 17.872 -30.601 1.00 53.16 187 SER A C 1
ATOM 1447 O O . SER A 1 187 ? 19.034 18.503 -29.653 1.00 53.16 187 SER A O 1
ATOM 1449 N N . TYR A 1 188 ? 17.688 16.880 -30.411 1.00 58.16 188 TYR A N 1
ATOM 1450 C CA . TYR A 1 188 ? 17.196 16.498 -29.087 1.00 58.16 188 TYR A CA 1
ATOM 1451 C C . TYR A 1 188 ? 17.883 15.225 -28.585 1.00 58.16 188 TYR A C 1
ATOM 1453 O O . TYR A 1 188 ? 17.607 14.119 -29.039 1.00 58.16 188 TYR A O 1
ATOM 1461 N N . GLN A 1 189 ? 18.729 15.372 -27.562 1.00 71.56 189 GLN A N 1
ATOM 1462 C CA . GLN A 1 189 ? 19.403 14.274 -26.852 1.00 71.56 189 GLN A CA 1
ATOM 1463 C C . GLN A 1 189 ? 18.442 13.497 -25.923 1.00 71.56 189 GLN A C 1
ATOM 1465 O O . GLN A 1 189 ? 18.789 13.159 -24.793 1.00 71.56 189 GLN A O 1
ATOM 1470 N N . ARG A 1 190 ? 17.209 13.231 -26.374 1.00 76.19 190 ARG A N 1
ATOM 1471 C CA . ARG A 1 190 ? 16.160 12.552 -25.600 1.00 76.19 190 ARG A CA 1
ATOM 1472 C C . ARG A 1 190 ? 15.607 11.343 -26.343 1.00 76.19 190 ARG A C 1
ATOM 1474 O O . ARG A 1 190 ? 15.433 11.355 -27.556 1.00 76.19 190 ARG A O 1
ATOM 1481 N N . SER A 1 191 ? 15.320 10.281 -25.606 1.00 82.25 191 SER A N 1
ATOM 1482 C CA . SER A 1 191 ? 14.498 9.151 -26.062 1.00 82.25 191 SER A CA 1
ATOM 1483 C C . SER A 1 191 ? 13.251 9.054 -25.219 1.00 82.25 191 SER A C 1
ATOM 1485 O O . SER A 1 191 ? 13.211 9.606 -24.130 1.00 82.25 191 SER A O 1
ATOM 1487 N N . THR A 1 192 ? 12.245 8.350 -25.714 1.00 86.44 192 THR A N 1
ATOM 1488 C CA . THR A 1 192 ? 11.108 7.962 -24.881 1.00 86.44 192 THR A CA 1
ATOM 1489 C C . THR A 1 192 ? 11.148 6.460 -24.711 1.00 86.44 192 THR A C 1
ATOM 1491 O O . THR A 1 192 ? 11.574 5.744 -25.615 1.00 86.44 192 THR A O 1
ATOM 1494 N N . PHE A 1 193 ? 10.718 5.955 -23.566 1.00 89.06 193 PHE A N 1
ATOM 1495 C CA . PHE A 1 193 ? 10.456 4.534 -23.424 1.00 89.06 193 PHE A CA 1
ATOM 1496 C C . PHE A 1 193 ? 9.125 4.310 -22.730 1.00 89.06 193 PHE A C 1
ATOM 1498 O O . PHE A 1 193 ? 8.679 5.108 -21.907 1.00 89.06 193 PHE A O 1
ATOM 1505 N N . ARG A 1 194 ? 8.470 3.217 -23.105 1.00 90.94 194 ARG A N 1
ATOM 1506 C CA . ARG A 1 194 ? 7.211 2.750 -22.535 1.00 90.94 194 ARG A CA 1
ATOM 1507 C C . ARG A 1 194 ? 7.442 1.362 -21.978 1.00 90.94 194 ARG A C 1
ATOM 1509 O O . ARG A 1 194 ? 8.163 0.574 -22.587 1.00 90.94 194 ARG A O 1
ATOM 1516 N N . TYR A 1 195 ? 6.842 1.070 -20.835 1.00 89.75 195 TYR A N 1
ATOM 1517 C CA . TYR A 1 195 ? 7.054 -0.201 -20.161 1.00 89.75 195 TYR A CA 1
ATOM 1518 C C . TYR A 1 195 ? 5.763 -0.767 -19.589 1.00 89.75 195 TYR A C 1
ATOM 1520 O O . TYR A 1 195 ? 4.863 -0.034 -19.170 1.00 89.75 195 TYR A O 1
ATOM 1528 N N . LYS A 1 196 ? 5.719 -2.096 -19.539 1.00 90.56 196 LYS A N 1
ATOM 1529 C CA . LYS A 1 196 ? 4.799 -2.898 -18.742 1.00 90.56 196 LYS A CA 1
ATOM 1530 C C . LYS A 1 196 ? 5.632 -3.888 -17.947 1.00 90.56 196 LYS A C 1
ATOM 1532 O O . LYS A 1 196 ? 6.441 -4.625 -18.514 1.00 90.56 196 LYS A O 1
ATOM 1537 N N . LEU A 1 197 ? 5.435 -3.913 -16.640 1.00 91.25 197 LEU A N 1
ATOM 1538 C CA . LEU A 1 197 ? 6.146 -4.826 -15.755 1.00 91.25 197 LEU A CA 1
ATOM 1539 C C . LEU A 1 197 ? 5.245 -5.316 -14.631 1.00 91.25 197 LEU A C 1
ATOM 1541 O O . LEU A 1 197 ? 4.221 -4.706 -14.315 1.00 91.25 197 LEU A O 1
ATOM 1545 N N . LYS A 1 198 ? 5.655 -6.415 -14.014 1.00 89.94 198 LYS A N 1
ATOM 1546 C CA . LYS A 1 198 ? 5.044 -6.974 -12.820 1.00 89.94 198 LYS A CA 1
ATOM 1547 C C . LYS A 1 198 ? 6.065 -6.975 -11.689 1.00 89.94 198 LYS A C 1
ATOM 1549 O O . LYS A 1 198 ? 7.202 -7.396 -11.873 1.00 89.94 198 LYS A O 1
ATOM 1554 N N . LEU A 1 199 ? 5.650 -6.493 -10.524 1.00 90.00 199 LEU A N 1
ATOM 1555 C CA . LEU A 1 199 ? 6.411 -6.590 -9.285 1.00 90.00 199 LEU A CA 1
ATOM 1556 C C . LEU A 1 199 ? 5.903 -7.780 -8.487 1.00 90.00 199 LEU A C 1
ATOM 1558 O O . LEU A 1 199 ? 4.701 -7.876 -8.236 1.00 90.00 199 LEU A O 1
ATOM 1562 N N . THR A 1 200 ? 6.807 -8.647 -8.055 1.00 90.50 200 THR A N 1
ATOM 1563 C CA . THR A 1 200 ? 6.526 -9.770 -7.155 1.00 90.50 200 THR A CA 1
ATOM 1564 C C . THR A 1 200 ? 7.402 -9.683 -5.913 1.00 90.50 200 THR A C 1
ATOM 1566 O O . THR A 1 200 ? 8.393 -8.960 -5.889 1.00 90.50 200 THR A O 1
ATOM 1569 N N . PHE A 1 201 ? 7.028 -10.406 -4.861 1.00 90.00 201 PHE A N 1
ATOM 1570 C CA . PHE A 1 201 ? 7.754 -10.420 -3.594 1.00 90.00 201 PHE A CA 1
ATOM 1571 C C . PHE A 1 201 ? 8.063 -11.873 -3.260 1.00 90.00 201 PHE A C 1
ATOM 1573 O O . PHE A 1 201 ? 7.244 -12.572 -2.672 1.00 90.00 201 PHE A O 1
ATOM 1580 N N . SER A 1 202 ? 9.217 -12.360 -3.715 1.00 82.81 202 SER A N 1
ATOM 1581 C CA . SER A 1 202 ? 9.600 -13.774 -3.573 1.00 82.81 202 SER A CA 1
ATOM 1582 C C . SER A 1 202 ? 9.895 -14.141 -2.113 1.00 82.81 202 SER A C 1
ATOM 1584 O O . SER A 1 202 ? 9.620 -15.254 -1.659 1.00 82.81 202 SER A O 1
ATOM 1586 N N . ASN A 1 203 ? 10.407 -13.173 -1.348 1.00 87.44 203 ASN A N 1
ATOM 1587 C CA . ASN A 1 203 ? 10.827 -13.344 0.040 1.00 87.44 203 ASN A CA 1
ATOM 1588 C C . ASN A 1 203 ? 10.137 -12.342 0.982 1.00 87.44 203 ASN A C 1
ATOM 1590 O O . ASN A 1 203 ? 10.821 -11.507 1.576 1.00 87.44 203 ASN A O 1
ATOM 1594 N N . PRO A 1 204 ? 8.798 -12.399 1.140 1.00 90.44 204 PRO A N 1
ATOM 1595 C CA . PRO A 1 204 ? 8.117 -11.575 2.125 1.00 90.44 204 PRO A CA 1
ATOM 1596 C C . PRO A 1 204 ? 8.541 -11.972 3.546 1.00 90.44 204 PRO A C 1
ATOM 1598 O O . PRO A 1 204 ? 8.958 -13.119 3.767 1.00 90.44 204 PRO A O 1
ATOM 1601 N N . PRO A 1 205 ? 8.394 -11.065 4.529 1.00 91.38 205 PRO A N 1
ATOM 1602 C CA . PRO A 1 205 ? 8.596 -11.387 5.935 1.00 91.38 205 PRO A CA 1
ATOM 1603 C C . PRO A 1 205 ? 7.847 -12.659 6.350 1.00 91.38 205 PRO A C 1
ATOM 1605 O O . PRO A 1 205 ? 6.696 -12.866 5.970 1.00 91.38 205 PRO A O 1
ATOM 1608 N N . SER A 1 206 ? 8.483 -13.506 7.161 1.00 92.62 206 SER A N 1
ATOM 1609 C CA . SER A 1 206 ? 7.957 -14.834 7.514 1.00 92.62 206 SER A CA 1
ATOM 1610 C C . SER A 1 206 ? 6.548 -14.797 8.107 1.00 92.62 206 SER A C 1
ATOM 1612 O O . SER A 1 206 ? 5.727 -15.647 7.781 1.00 92.62 206 SER A O 1
ATOM 1614 N N . TRP A 1 207 ? 6.237 -13.784 8.914 1.00 93.31 207 TRP A N 1
ATOM 1615 C CA . TRP A 1 207 ? 4.918 -13.627 9.523 1.00 93.31 207 TRP A CA 1
ATOM 1616 C C . TRP A 1 207 ? 3.795 -13.402 8.504 1.00 93.31 207 TRP A C 1
ATOM 1618 O O . TRP A 1 207 ? 2.663 -13.793 8.752 1.00 93.31 207 TRP A O 1
ATOM 1628 N N . MET A 1 208 ? 4.092 -12.809 7.344 1.00 94.06 208 MET A N 1
ATOM 1629 C CA . MET A 1 208 ? 3.110 -12.619 6.272 1.00 94.06 208 MET A CA 1
ATOM 1630 C C . MET A 1 208 ? 2.723 -13.942 5.604 1.00 94.06 208 MET A C 1
ATOM 1632 O O . MET A 1 208 ? 1.721 -14.003 4.900 1.00 94.06 208 MET A O 1
ATOM 1636 N N . ARG A 1 209 ? 3.513 -15.001 5.824 1.00 93.25 209 ARG A N 1
ATOM 1637 C CA . ARG A 1 209 ? 3.243 -16.357 5.337 1.00 93.25 209 ARG A CA 1
ATOM 1638 C C . ARG A 1 209 ? 2.392 -17.184 6.304 1.00 93.25 209 ARG A C 1
ATOM 1640 O O . ARG A 1 209 ? 2.169 -18.362 6.039 1.00 93.25 209 ARG A O 1
ATOM 1647 N N . ASP A 1 210 ? 1.938 -16.597 7.412 1.00 95.44 210 ASP A N 1
ATOM 1648 C CA . ASP A 1 210 ? 1.045 -17.266 8.355 1.00 95.44 210 ASP A CA 1
ATOM 1649 C C . ASP A 1 210 ? -0.249 -17.719 7.637 1.00 95.44 210 ASP A C 1
ATOM 1651 O O . ASP A 1 210 ? -0.955 -16.880 7.058 1.00 95.44 210 ASP A O 1
ATOM 1655 N N . PRO A 1 211 ? -0.586 -19.025 7.657 1.00 94.81 211 PRO A N 1
ATOM 1656 C CA . PRO A 1 211 ? -1.770 -19.545 6.977 1.00 94.81 211 PRO A CA 1
ATOM 1657 C C . PRO A 1 211 ? -3.083 -18.909 7.443 1.00 94.81 211 PRO A C 1
ATOM 1659 O O . PRO A 1 211 ? -3.983 -18.701 6.627 1.00 94.81 211 PRO A O 1
ATOM 1662 N N . LEU A 1 212 ? -3.202 -18.573 8.732 1.00 94.25 212 LEU A N 1
ATOM 1663 C CA . LEU A 1 212 ? -4.393 -17.933 9.279 1.00 94.25 212 LEU A CA 1
ATOM 1664 C C . LEU A 1 212 ? -4.563 -16.539 8.674 1.00 94.25 212 LEU A C 1
ATOM 1666 O O . LEU A 1 212 ? -5.652 -16.217 8.195 1.00 94.25 212 LEU A O 1
ATOM 1670 N N . LEU A 1 213 ? -3.485 -15.750 8.621 1.00 94.44 213 LEU A N 1
ATOM 1671 C CA . LEU A 1 213 ? -3.517 -14.415 8.021 1.00 94.44 213 LEU A CA 1
ATOM 1672 C C . LEU A 1 213 ? -3.856 -14.487 6.530 1.00 94.44 213 LEU A C 1
ATOM 1674 O O . LEU A 1 213 ? -4.768 -13.799 6.085 1.00 94.44 213 LEU A O 1
ATOM 1678 N N . ILE A 1 214 ? -3.202 -15.367 5.769 1.00 92.56 214 ILE A N 1
ATOM 1679 C CA . ILE A 1 214 ? -3.474 -15.543 4.332 1.00 92.56 214 ILE A CA 1
ATOM 1680 C C . ILE A 1 214 ? -4.925 -15.982 4.078 1.00 92.56 214 ILE A C 1
ATOM 1682 O O . ILE A 1 214 ? -5.544 -15.574 3.092 1.00 92.56 214 ILE A O 1
ATOM 1686 N N . SER A 1 215 ? -5.488 -16.829 4.941 1.00 92.62 215 SER A N 1
ATOM 1687 C CA . SER A 1 215 ? -6.854 -17.330 4.756 1.00 92.62 215 SER A CA 1
ATOM 1688 C C . SER A 1 215 ? -7.930 -16.271 5.013 1.00 92.62 215 SER A C 1
ATOM 1690 O O . SER A 1 215 ? -8.987 -16.330 4.384 1.00 92.62 215 SER A O 1
ATOM 1692 N N . ARG A 1 216 ? -7.665 -15.303 5.903 1.00 93.00 216 ARG A N 1
ATOM 1693 C CA . ARG A 1 216 ? -8.659 -14.326 6.378 1.00 93.00 216 ARG A CA 1
ATOM 1694 C C . ARG A 1 216 ? -8.441 -12.897 5.879 1.00 93.00 216 ARG A C 1
ATOM 1696 O O . ARG A 1 216 ? -9.384 -12.116 5.908 1.00 93.00 216 ARG A O 1
ATOM 1703 N N . TRP A 1 217 ? -7.234 -12.549 5.440 1.00 92.06 217 TRP A N 1
ATOM 1704 C CA . TRP A 1 217 ? -6.881 -11.221 4.939 1.00 92.06 217 TRP A CA 1
ATOM 1705 C C . TRP A 1 217 ? -6.650 -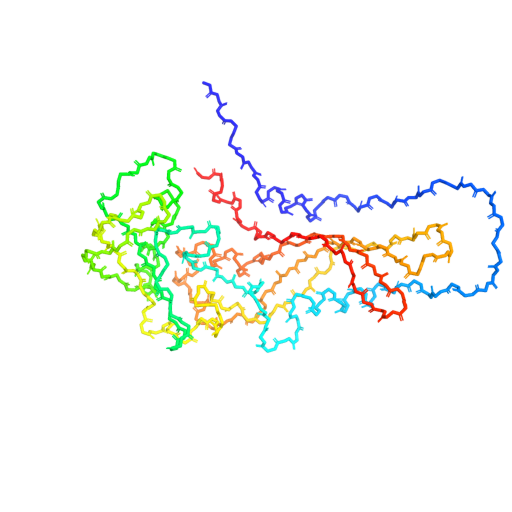11.283 3.424 1.00 92.06 217 TRP A C 1
ATOM 1707 O O . TRP A 1 217 ? -5.538 -11.575 2.970 1.00 92.06 217 TRP A O 1
ATOM 1717 N N . ASP A 1 218 ? -7.693 -11.040 2.614 1.00 87.75 218 ASP A N 1
ATOM 1718 C CA . ASP A 1 218 ? -7.547 -11.271 1.170 1.00 87.75 218 ASP A CA 1
ATOM 1719 C C . ASP A 1 218 ? -6.599 -10.277 0.493 1.00 87.75 218 ASP A C 1
ATOM 1721 O O . ASP A 1 218 ? -5.964 -10.664 -0.488 1.00 87.75 218 ASP A O 1
ATOM 1725 N N . GLU A 1 219 ? -6.425 -9.050 1.001 1.00 87.19 219 GLU A N 1
ATOM 1726 C CA . GLU A 1 219 ? -5.411 -8.140 0.461 1.00 87.19 219 GLU A CA 1
ATOM 1727 C C . GLU A 1 219 ? -4.003 -8.708 0.641 1.00 87.19 219 GLU A C 1
ATOM 1729 O O . GLU A 1 219 ? -3.227 -8.710 -0.311 1.00 87.19 219 GLU A O 1
ATOM 1734 N N . LEU A 1 220 ? -3.680 -9.263 1.815 1.00 91.19 220 LEU A N 1
ATOM 1735 C CA . LEU A 1 220 ? -2.409 -9.955 2.032 1.00 91.19 220 LEU A CA 1
ATOM 1736 C C . LEU A 1 220 ? -2.278 -11.166 1.098 1.00 91.19 220 LEU A C 1
ATOM 1738 O O . LEU A 1 220 ? -1.257 -11.337 0.437 1.00 91.19 220 LEU A O 1
ATOM 1742 N N . ARG A 1 221 ? -3.313 -12.001 0.978 1.00 90.19 221 ARG A N 1
ATOM 1743 C CA . ARG A 1 221 ? -3.270 -13.144 0.052 1.00 90.19 221 ARG A CA 1
ATOM 1744 C C . ARG A 1 221 ? -3.014 -12.697 -1.386 1.00 90.19 221 ARG A C 1
ATOM 1746 O O . ARG A 1 221 ? -2.159 -13.261 -2.066 1.00 90.19 221 ARG A O 1
ATOM 1753 N N . GLY A 1 222 ? -3.737 -11.679 -1.844 1.00 86.69 222 GLY A N 1
ATOM 1754 C CA . GLY A 1 222 ? -3.614 -11.142 -3.192 1.00 86.69 222 GLY A CA 1
ATOM 1755 C C . GLY A 1 222 ? -2.236 -10.536 -3.454 1.00 86.69 222 GLY A C 1
ATOM 1756 O O . GLY A 1 222 ? -1.664 -10.755 -4.525 1.00 86.69 222 GLY A O 1
ATOM 1757 N N . VAL A 1 223 ? -1.677 -9.821 -2.472 1.00 88.25 223 VAL A N 1
ATOM 1758 C CA . VAL A 1 223 ? -0.361 -9.177 -2.575 1.00 88.25 223 VAL A CA 1
ATOM 1759 C C . VAL A 1 223 ? 0.744 -10.198 -2.783 1.00 88.25 223 VAL A C 1
ATOM 1761 O O . VAL A 1 223 ? 1.597 -10.008 -3.650 1.00 88.25 223 VAL A O 1
ATOM 1764 N N . LEU A 1 224 ? 0.677 -11.308 -2.047 1.00 89.62 224 LEU A N 1
ATOM 1765 C CA . LEU A 1 224 ? 1.662 -12.379 -2.115 1.00 89.62 224 LEU A CA 1
ATOM 1766 C C . LEU A 1 224 ? 1.488 -13.243 -3.367 1.00 89.62 224 LEU A C 1
ATOM 1768 O O . LEU A 1 224 ? 2.477 -13.638 -3.976 1.00 89.62 224 LEU A O 1
ATOM 1772 N N . ALA A 1 225 ? 0.247 -13.518 -3.774 1.00 88.25 225 ALA A N 1
ATOM 1773 C CA . ALA A 1 225 ? -0.029 -14.378 -4.922 1.00 88.25 225 ALA A CA 1
ATOM 1774 C C . ALA A 1 225 ? 0.251 -13.695 -6.270 1.00 88.25 225 ALA A C 1
ATOM 1776 O O . ALA A 1 225 ? 0.671 -14.348 -7.227 1.00 88.25 225 ALA A O 1
ATOM 1777 N N . HIS A 1 226 ? -0.005 -12.388 -6.372 1.00 85.56 226 HIS A N 1
ATOM 1778 C CA . HIS A 1 226 ? -0.081 -11.720 -7.673 1.00 85.56 226 HIS A CA 1
ATOM 1779 C C . HIS A 1 226 ? 0.765 -10.449 -7.792 1.00 85.56 226 HIS A C 1
ATOM 1781 O O . HIS A 1 226 ? 1.078 -10.042 -8.915 1.00 85.56 226 HIS A O 1
ATOM 1787 N N . GLY A 1 227 ? 1.153 -9.831 -6.674 1.00 88.62 227 GLY A N 1
ATOM 1788 C CA . GLY A 1 227 ? 1.971 -8.622 -6.674 1.00 88.62 227 GLY A CA 1
ATOM 1789 C C . GLY A 1 227 ? 1.305 -7.413 -7.352 1.00 88.62 227 GLY A C 1
ATOM 1790 O O . GLY A 1 227 ? 0.083 -7.235 -7.284 1.00 88.62 227 GLY A O 1
ATOM 1791 N N . LYS A 1 228 ? 2.110 -6.551 -7.991 1.00 87.44 228 LYS A N 1
ATOM 1792 C CA . LYS A 1 228 ? 1.646 -5.342 -8.709 1.00 87.44 228 LYS A CA 1
ATOM 1793 C C . LYS A 1 228 ? 1.875 -5.463 -10.203 1.00 87.44 228 LYS A C 1
ATOM 1795 O O . LYS A 1 228 ? 2.921 -5.944 -10.611 1.00 87.44 228 LYS A O 1
ATOM 1800 N N . ALA A 1 229 ? 0.967 -4.927 -11.009 1.00 87.69 229 ALA A N 1
ATOM 1801 C CA . ALA A 1 229 ? 1.278 -4.565 -12.390 1.00 87.69 229 ALA A CA 1
ATOM 1802 C C . ALA A 1 229 ? 1.560 -3.068 -12.470 1.00 87.69 229 ALA A C 1
ATOM 1804 O O . ALA A 1 229 ? 0.815 -2.271 -11.896 1.00 87.69 229 ALA A O 1
ATOM 1805 N N . CYS A 1 230 ? 2.601 -2.694 -13.202 1.00 87.19 230 CYS A N 1
ATOM 1806 C CA . CYS A 1 230 ? 2.955 -1.312 -13.468 1.00 87.19 230 CYS A CA 1
ATOM 1807 C C . CYS A 1 230 ? 3.018 -1.064 -14.973 1.00 87.19 230 CYS A C 1
ATOM 1809 O O . CYS A 1 230 ? 3.516 -1.890 -15.740 1.00 87.19 230 CYS A O 1
ATOM 1811 N N . ILE A 1 231 ? 2.526 0.099 -15.378 1.00 89.75 231 ILE A N 1
ATOM 1812 C CA . ILE A 1 231 ? 2.639 0.614 -16.738 1.00 89.75 231 ILE A CA 1
ATOM 1813 C C . ILE A 1 231 ? 3.107 2.058 -16.668 1.00 89.75 231 ILE A C 1
ATOM 1815 O O . ILE A 1 231 ? 2.663 2.817 -15.802 1.00 89.75 231 ILE A O 1
ATOM 1819 N N . GLY A 1 232 ? 3.977 2.451 -17.588 1.00 89.75 232 GLY A N 1
ATOM 1820 C CA . GLY A 1 232 ? 4.434 3.826 -17.647 1.00 89.75 232 GLY A CA 1
ATOM 1821 C C . GLY A 1 232 ? 5.092 4.203 -18.958 1.00 89.75 232 GLY A C 1
ATOM 1822 O O . GLY A 1 232 ? 5.267 3.391 -19.871 1.00 89.75 232 GLY A O 1
ATOM 1823 N N . GLN A 1 233 ? 5.412 5.485 -19.033 1.00 90.06 233 GLN A N 1
ATOM 1824 C CA . GLN A 1 233 ? 6.149 6.114 -20.109 1.00 90.06 233 GLN A CA 1
ATOM 1825 C C . GLN A 1 233 ? 7.013 7.226 -19.526 1.00 90.06 233 GLN A C 1
ATOM 1827 O O . GLN A 1 233 ? 6.507 8.051 -18.762 1.00 90.06 233 GLN A O 1
ATOM 1832 N N . SER A 1 234 ? 8.269 7.285 -19.952 1.00 89.56 234 SER A N 1
ATOM 1833 C CA . SER A 1 234 ? 9.206 8.309 -19.502 1.00 89.56 234 SER A CA 1
ATOM 1834 C C . SER A 1 234 ? 10.124 8.772 -20.623 1.00 89.56 234 SER A C 1
ATOM 1836 O O . SER A 1 234 ? 10.342 8.052 -21.603 1.00 89.56 234 SER A O 1
ATOM 1838 N N . ASP A 1 235 ? 10.670 9.976 -20.457 1.00 88.00 235 ASP A N 1
ATOM 1839 C CA . ASP A 1 235 ? 11.787 10.442 -21.266 1.00 88.00 235 ASP A CA 1
ATOM 1840 C C . ASP A 1 235 ? 13.092 9.872 -20.693 1.00 88.00 235 ASP A C 1
ATOM 1842 O O . ASP A 1 235 ? 13.230 9.618 -19.496 1.00 88.00 235 ASP A O 1
ATOM 1846 N N . PHE A 1 236 ? 14.080 9.700 -21.555 1.00 86.69 236 PHE A N 1
ATOM 1847 C CA . PHE A 1 236 ? 15.431 9.291 -21.216 1.00 86.69 236 PHE A CA 1
ATOM 1848 C C . PHE A 1 236 ? 16.401 10.323 -21.776 1.00 86.69 236 PHE A C 1
ATOM 1850 O O . PHE A 1 236 ? 16.439 10.557 -22.988 1.00 86.69 236 PHE A O 1
ATOM 1857 N N . ASP A 1 237 ? 17.173 10.950 -20.898 1.00 86.38 237 ASP A N 1
ATOM 1858 C CA . ASP A 1 237 ? 18.213 11.898 -21.268 1.00 86.38 237 ASP A CA 1
ATOM 1859 C C . ASP A 1 237 ? 19.480 11.135 -21.669 1.00 86.38 237 ASP A C 1
ATOM 1861 O O . ASP A 1 237 ? 20.131 10.491 -20.845 1.00 86.38 237 ASP A O 1
ATOM 1865 N N . ARG A 1 238 ? 19.845 11.202 -22.953 1.00 85.06 238 ARG A N 1
ATOM 1866 C CA . ARG A 1 238 ? 20.988 10.456 -23.496 1.00 85.06 238 ARG A CA 1
ATOM 1867 C C . ARG A 1 238 ? 22.335 11.002 -23.034 1.00 85.06 238 ARG A C 1
ATOM 1869 O O . ARG A 1 238 ? 23.311 10.261 -23.116 1.00 85.06 238 ARG A O 1
ATOM 1876 N N . LYS A 1 239 ? 22.400 12.260 -22.583 1.00 85.00 239 LYS A N 1
ATOM 1877 C CA . LYS A 1 239 ? 23.639 12.922 -22.156 1.00 85.00 239 LYS A CA 1
ATOM 1878 C C . LYS A 1 239 ? 24.072 12.452 -20.782 1.00 85.00 239 LYS A C 1
ATOM 1880 O O . LYS A 1 239 ? 25.238 12.136 -20.586 1.00 85.00 239 LYS A O 1
ATOM 1885 N N . ILE A 1 240 ? 23.128 12.418 -19.849 1.00 87.25 240 ILE A N 1
ATOM 1886 C CA . ILE A 1 240 ? 23.388 12.018 -18.460 1.00 87.25 240 ILE A CA 1
ATOM 1887 C C . ILE A 1 240 ? 22.982 10.569 -18.169 1.00 87.25 240 ILE A C 1
ATOM 1889 O O . ILE A 1 240 ? 23.304 10.067 -17.102 1.00 87.25 240 ILE A O 1
ATOM 1893 N N . ARG A 1 241 ? 22.330 9.890 -19.125 1.00 86.81 241 ARG A N 1
ATOM 1894 C CA . ARG A 1 241 ? 21.861 8.494 -19.032 1.00 86.81 241 ARG A CA 1
ATOM 1895 C C . ARG A 1 241 ? 20.848 8.264 -17.906 1.00 86.81 241 ARG A C 1
ATOM 1897 O O . ARG A 1 241 ? 20.898 7.263 -17.200 1.00 86.81 241 ARG A O 1
ATOM 1904 N N . GLU A 1 242 ? 19.904 9.192 -17.753 1.00 86.56 242 GLU A N 1
ATOM 1905 C CA . GLU A 1 242 ? 18.889 9.151 -16.692 1.00 86.56 242 GLU A CA 1
ATOM 1906 C C . GLU A 1 242 ? 17.464 9.284 -17.236 1.00 86.56 242 GLU A C 1
ATOM 1908 O O . GLU A 1 242 ? 17.214 9.940 -18.250 1.00 86.56 242 GLU A O 1
ATOM 1913 N N . GLU A 1 243 ? 16.504 8.719 -16.502 1.00 83.81 243 GLU A N 1
ATOM 1914 C CA . GLU A 1 243 ? 15.077 8.974 -16.704 1.00 83.81 243 GLU A CA 1
ATOM 1915 C C . GLU A 1 243 ? 14.719 10.431 -16.352 1.00 83.81 243 GLU A C 1
ATOM 1917 O O . GLU A 1 243 ? 15.150 10.976 -15.332 1.00 83.81 243 GLU A O 1
ATOM 1922 N N . ARG A 1 244 ? 13.879 11.068 -17.174 1.00 80.81 244 ARG A N 1
ATOM 1923 C CA . ARG A 1 244 ? 13.298 12.395 -16.931 1.00 80.81 244 ARG A CA 1
ATOM 1924 C C . ARG A 1 244 ? 11.804 12.387 -17.266 1.00 80.81 244 ARG A C 1
ATOM 1926 O O . ARG A 1 244 ? 11.358 11.645 -18.130 1.00 80.81 244 ARG A O 1
ATOM 1933 N N . ASN A 1 245 ? 11.032 13.243 -16.591 1.00 76.38 245 ASN A N 1
ATOM 1934 C CA . ASN A 1 245 ? 9.620 13.521 -16.904 1.00 76.38 245 ASN A CA 1
ATOM 1935 C C . ASN A 1 245 ? 8.755 12.269 -17.169 1.00 76.38 245 ASN A C 1
ATOM 1937 O O . ASN A 1 245 ? 8.081 12.166 -18.192 1.00 76.38 245 ASN A O 1
ATOM 1941 N N . GLY A 1 246 ? 8.774 11.317 -16.238 1.00 79.62 246 GLY A N 1
ATOM 194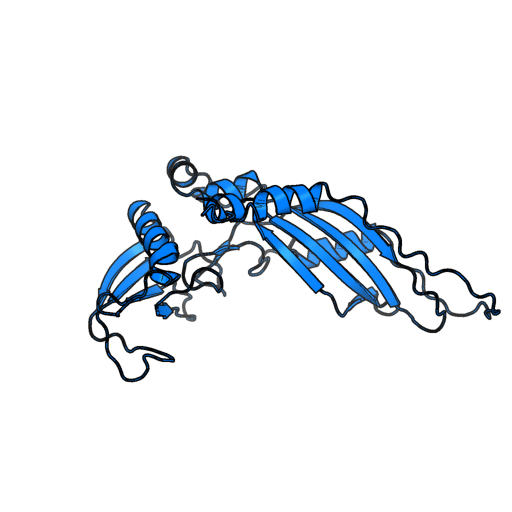2 C CA . GLY A 1 246 ? 7.999 10.083 -16.327 1.00 79.62 246 GLY A CA 1
ATOM 1943 C C . GLY A 1 246 ? 6.561 10.198 -15.832 1.00 79.62 246 GLY A C 1
ATOM 1944 O O . GLY A 1 246 ? 6.234 11.009 -14.962 1.00 79.62 246 GLY A O 1
ATOM 1945 N N . ARG A 1 247 ? 5.692 9.336 -16.361 1.00 82.62 247 ARG A N 1
ATOM 1946 C CA . ARG A 1 247 ? 4.370 9.039 -15.800 1.00 82.62 247 ARG A CA 1
ATOM 1947 C C . ARG A 1 247 ? 4.191 7.533 -15.754 1.00 82.62 247 ARG A C 1
ATOM 1949 O O . ARG A 1 247 ? 4.378 6.850 -16.757 1.00 82.62 247 ARG A O 1
ATOM 1956 N N . GLY A 1 248 ? 3.765 7.020 -14.613 1.00 84.25 248 GLY A N 1
ATOM 1957 C CA . GLY A 1 248 ? 3.477 5.605 -14.452 1.00 84.25 248 GLY A CA 1
ATOM 1958 C C . GLY A 1 248 ? 2.448 5.379 -13.364 1.00 84.25 248 GLY A C 1
ATOM 1959 O O . GLY A 1 248 ? 2.230 6.230 -12.502 1.00 84.25 248 GLY A O 1
ATOM 1960 N N . ALA A 1 249 ? 1.800 4.226 -13.425 1.00 83.94 249 ALA A N 1
ATOM 1961 C CA . ALA A 1 249 ? 0.877 3.779 -12.403 1.00 83.94 249 ALA A CA 1
ATOM 1962 C C . ALA A 1 249 ? 1.127 2.304 -12.115 1.00 83.94 249 ALA A C 1
ATOM 1964 O O . ALA A 1 249 ? 1.264 1.496 -13.034 1.00 83.94 249 ALA A O 1
ATOM 1965 N N . CYS A 1 250 ? 1.137 1.965 -10.830 1.00 83.81 250 CYS A N 1
ATOM 1966 C CA . CYS A 1 250 ? 1.120 0.589 -10.366 1.00 83.81 250 CYS A CA 1
ATOM 1967 C C . CYS A 1 250 ? -0.226 0.297 -9.709 1.00 83.81 250 CYS A C 1
ATOM 1969 O O . CYS A 1 250 ? -0.729 1.095 -8.914 1.00 83.81 250 CYS A O 1
ATOM 1971 N N . ARG A 1 251 ? -0.791 -0.867 -10.008 1.00 81.06 251 ARG A N 1
ATOM 1972 C CA . ARG A 1 251 ? -2.018 -1.366 -9.388 1.00 81.06 251 ARG A CA 1
ATOM 1973 C C . ARG A 1 251 ? -1.754 -2.730 -8.782 1.00 81.06 251 ARG A C 1
ATOM 1975 O O . ARG A 1 251 ? -1.001 -3.524 -9.349 1.00 81.06 251 ARG A O 1
ATOM 1982 N N . TRP A 1 252 ? -2.366 -3.000 -7.635 1.00 79.62 252 TRP A N 1
ATOM 1983 C CA . TRP A 1 252 ? -2.401 -4.362 -7.133 1.00 79.62 252 TRP A CA 1
ATOM 1984 C C . TRP A 1 252 ? -3.216 -5.214 -8.084 1.00 79.62 252 TRP A C 1
ATOM 1986 O O . TRP A 1 252 ? -4.286 -4.802 -8.529 1.00 79.62 252 TRP A O 1
ATOM 1996 N N . ALA A 1 253 ? -2.727 -6.413 -8.368 1.00 60.03 253 ALA A N 1
ATOM 1997 C CA . ALA A 1 253 ? -3.436 -7.329 -9.244 1.00 60.03 253 ALA A CA 1
ATOM 1998 C C . ALA A 1 253 ? -4.845 -7.677 -8.725 1.00 60.03 253 ALA A C 1
ATOM 2000 O O . ALA A 1 253 ? -5.734 -7.965 -9.514 1.00 60.03 253 ALA A O 1
ATOM 2001 N N . PHE A 1 254 ? -5.066 -7.599 -7.408 1.00 63.31 254 PHE A N 1
ATOM 2002 C CA . PHE A 1 254 ? -6.290 -8.023 -6.720 1.00 63.31 254 PHE A CA 1
ATOM 2003 C C . PHE A 1 254 ? -7.240 -6.883 -6.299 1.00 63.31 254 PHE A C 1
ATOM 2005 O O . PHE A 1 254 ? -8.329 -7.184 -5.813 1.00 63.31 254 PHE A O 1
ATOM 2012 N N . ASP A 1 255 ? -6.887 -5.599 -6.497 1.00 56.72 255 ASP A N 1
ATOM 2013 C CA . ASP A 1 255 ? -7.711 -4.432 -6.075 1.00 56.72 255 ASP A CA 1
ATOM 2014 C C . ASP A 1 255 ? -9.152 -4.477 -6.646 1.00 56.72 255 ASP A C 1
ATOM 2016 O O . ASP A 1 255 ? -10.097 -3.901 -6.122 1.00 56.72 255 ASP A O 1
ATOM 2020 N N . SER A 1 256 ? -9.347 -5.238 -7.708 1.00 41.50 256 SER A N 1
ATOM 2021 C CA . SER A 1 256 ? -10.588 -5.442 -8.450 1.00 41.50 256 SER A CA 1
ATOM 2022 C C . SER A 1 256 ? -11.591 -6.426 -7.919 1.00 41.50 256 SER A C 1
ATOM 2024 O O . SER A 1 256 ? -12.769 -6.368 -8.281 1.00 41.50 256 SER A O 1
ATOM 2026 N N . TYR A 1 257 ? -11.102 -7.376 -7.133 1.00 36.81 257 TYR A N 1
ATOM 2027 C CA . TYR A 1 257 ? -11.928 -8.410 -6.556 1.00 36.81 257 TYR A CA 1
ATOM 2028 C C . TYR A 1 257 ? -12.883 -7.777 -5.539 1.00 36.81 257 TYR A C 1
ATOM 2030 O O . TYR A 1 257 ? -14.033 -8.188 -5.414 1.00 36.81 257 TYR A O 1
ATOM 2038 N N . TYR A 1 258 ? -12.420 -6.702 -4.898 1.00 38.72 258 TYR A N 1
ATOM 2039 C CA . TYR A 1 258 ? -13.171 -5.896 -3.947 1.00 38.72 258 TYR A CA 1
ATOM 2040 C C . TYR A 1 258 ? -14.004 -4.781 -4.584 1.00 38.72 258 TYR A C 1
ATOM 2042 O O . TYR A 1 258 ? -15.030 -4.415 -4.028 1.00 38.72 258 TYR A O 1
ATOM 2050 N N . GLU A 1 259 ? -13.629 -4.259 -5.755 1.00 38.72 259 GLU A N 1
ATOM 2051 C CA . GLU A 1 259 ? -14.462 -3.282 -6.482 1.00 38.72 259 GLU A CA 1
ATOM 2052 C C . GLU A 1 259 ? -15.732 -3.903 -7.103 1.00 38.72 259 GLU A C 1
ATOM 2054 O O . GLU A 1 259 ? -16.625 -3.173 -7.529 1.00 38.72 259 GLU A O 1
ATOM 2059 N N . ASN A 1 260 ? -15.834 -5.240 -7.135 1.00 31.33 260 ASN A N 1
ATOM 2060 C CA . ASN A 1 260 ? -16.941 -5.988 -7.749 1.00 31.33 260 ASN A CA 1
ATOM 2061 C C . ASN A 1 260 ? -17.850 -6.762 -6.782 1.00 31.33 260 ASN A C 1
ATOM 2063 O O . ASN A 1 260 ? -18.825 -7.370 -7.241 1.00 31.33 260 ASN A O 1
ATOM 2067 N N . ARG A 1 261 ? -17.553 -6.761 -5.480 1.00 36.78 261 ARG A N 1
ATOM 2068 C CA . ARG A 1 261 ? -18.442 -7.322 -4.452 1.00 36.78 261 ARG A CA 1
ATOM 2069 C C . ARG A 1 261 ? -19.374 -6.237 -3.928 1.00 36.78 261 ARG A C 1
ATOM 2071 O O . ARG A 1 261 ? -20.599 -6.506 -3.924 1.00 36.78 261 ARG A O 1
#